Protein AF-A0A954VBP9-F1 (afdb_monomer_lite)

Structure (mmCIF, N/CA/C/O backbone):
data_AF-A0A954VBP9-F1
#
_entry.id   AF-A0A954VBP9-F1
#
loop_
_atom_site.group_PDB
_atom_site.id
_atom_site.type_symbol
_atom_site.label_atom_id
_atom_site.label_alt_id
_atom_site.label_comp_id
_atom_site.label_asym_id
_atom_site.label_entity_id
_atom_site.label_seq_id
_atom_site.pdbx_PDB_ins_code
_atom_site.Cartn_x
_atom_site.Cartn_y
_atom_site.Cartn_z
_atom_site.occupancy
_atom_site.B_iso_or_equiv
_atom_site.auth_seq_id
_atom_site.auth_comp_id
_atom_site.auth_asym_id
_atom_site.auth_atom_id
_atom_site.pdbx_PDB_model_num
ATOM 1 N N . MET A 1 1 ? -72.751 29.367 29.955 1.00 38.25 1 MET A N 1
ATOM 2 C CA . MET A 1 1 ? -73.613 29.545 31.152 1.00 38.25 1 MET A CA 1
ATOM 3 C C . MET A 1 1 ? -75.067 29.492 30.692 1.00 38.25 1 MET A C 1
ATOM 5 O O . MET A 1 1 ? -75.271 29.971 29.581 1.00 38.25 1 MET A O 1
ATOM 9 N N . PRO A 1 2 ? -76.045 28.949 31.451 1.00 47.56 2 PRO A N 1
ATOM 10 C CA . PRO A 1 2 ? -76.054 28.754 32.912 1.00 47.56 2 PRO A CA 1
ATOM 11 C C . PRO A 1 2 ? -76.411 27.291 33.348 1.00 47.56 2 PRO A C 1
ATOM 13 O O . PRO A 1 2 ? -76.908 26.505 32.554 1.00 47.56 2 PRO A O 1
ATOM 16 N N . THR A 1 3 ? -75.846 26.795 34.462 1.00 36.53 3 THR A N 1
ATOM 17 C CA . THR A 1 3 ? -76.465 26.544 35.802 1.00 36.53 3 THR A CA 1
ATOM 18 C C . THR A 1 3 ? -77.249 25.224 35.928 1.00 36.53 3 THR A C 1
ATOM 20 O O . THR A 1 3 ? -78.239 25.044 35.241 1.00 36.53 3 THR A O 1
ATOM 23 N N . ARG A 1 4 ? -76.775 24.219 36.684 1.00 36.00 4 ARG A N 1
ATOM 24 C CA . ARG A 1 4 ? -76.722 24.030 38.163 1.00 36.00 4 ARG A CA 1
ATOM 25 C C . ARG A 1 4 ? -77.930 23.226 38.695 1.00 36.00 4 ARG A C 1
ATOM 27 O O . ARG A 1 4 ? -79.056 23.682 38.577 1.00 36.00 4 ARG A O 1
ATOM 34 N N . SER A 1 5 ? -77.606 22.178 39.465 1.00 36.91 5 SER A N 1
ATOM 35 C CA . SER A 1 5 ? -78.223 21.806 40.759 1.00 36.91 5 SER A CA 1
ATOM 36 C C . SER A 1 5 ? -79.192 20.611 40.826 1.00 36.91 5 SER A C 1
ATOM 38 O O . SER A 1 5 ? -80.165 20.546 40.088 1.00 36.91 5 SER A O 1
ATOM 40 N N . GLY A 1 6 ? -78.952 19.749 41.832 1.00 40.56 6 GLY A N 1
ATOM 41 C CA . GLY A 1 6 ? -79.901 18.790 42.428 1.00 40.56 6 GLY A CA 1
ATOM 42 C C . GLY A 1 6 ? -79.372 17.346 42.480 1.00 40.56 6 GLY A C 1
ATOM 43 O O . GLY A 1 6 ? -79.591 16.600 41.541 1.00 40.56 6 GLY A O 1
ATOM 44 N N . LEU A 1 7 ? -78.479 16.980 43.414 1.00 39.19 7 LEU A N 1
ATOM 45 C CA . LEU A 1 7 ? -78.773 16.336 44.720 1.00 39.19 7 LEU A CA 1
ATOM 46 C C . LEU A 1 7 ? -79.538 15.002 44.580 1.00 39.19 7 LEU A C 1
ATOM 48 O O . LEU A 1 7 ? -80.687 14.985 44.173 1.00 39.19 7 LEU A O 1
ATOM 52 N N . CYS A 1 8 ? -78.888 13.857 44.793 1.00 30.73 8 CYS A N 1
ATOM 53 C CA . CYS A 1 8 ? -78.613 13.214 46.091 1.00 30.73 8 CYS A CA 1
ATOM 54 C C . CYS A 1 8 ? -79.577 12.036 46.306 1.00 30.73 8 CYS A C 1
ATOM 56 O O . CYS A 1 8 ? -80.775 12.230 46.474 1.00 30.73 8 CYS A O 1
ATOM 58 N N . SER A 1 9 ? -79.042 10.817 46.341 1.00 38.62 9 SER A N 1
ATOM 59 C CA . SER A 1 9 ? -79.585 9.712 47.136 1.00 38.62 9 SER A CA 1
ATOM 60 C C . SER A 1 9 ? -78.440 8.760 47.452 1.00 38.62 9 SER A C 1
ATOM 62 O O . SER A 1 9 ? -77.933 8.035 46.602 1.00 38.62 9 SER A O 1
ATOM 64 N N . ILE A 1 10 ? -77.994 8.877 48.695 1.00 36.78 10 ILE A N 1
ATOM 65 C CA . ILE A 1 10 ? -77.066 8.002 49.394 1.00 36.78 10 ILE A CA 1
ATOM 66 C C . ILE A 1 10 ? -77.840 6.728 49.742 1.00 36.78 10 ILE A C 1
ATOM 68 O O . ILE A 1 10 ? -78.889 6.819 50.376 1.00 36.7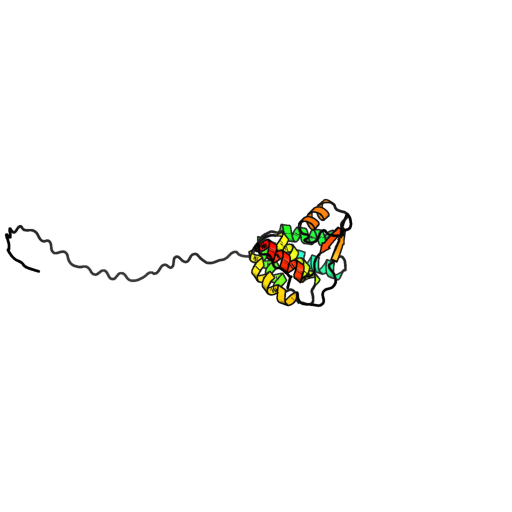8 10 ILE A O 1
ATOM 72 N N . LEU A 1 11 ? -77.302 5.556 49.410 1.00 34.34 11 LEU A N 1
ATOM 73 C CA . LEU A 1 11 ? -77.533 4.373 50.230 1.00 34.34 11 LEU A CA 1
ATOM 74 C C . LEU A 1 11 ? -76.188 3.706 50.511 1.00 34.34 11 LEU A C 1
ATOM 76 O O . LEU A 1 11 ? -75.382 3.454 49.619 1.00 34.34 11 LEU A O 1
ATOM 80 N N . VAL A 1 12 ? -75.947 3.569 51.805 1.00 38.84 12 VAL A N 1
ATOM 81 C CA . VAL A 1 12 ? -74.746 3.078 52.465 1.00 38.84 12 VAL A CA 1
ATOM 82 C C . VAL A 1 12 ? -74.776 1.558 52.453 1.00 38.84 12 VAL A C 1
ATOM 84 O O . VAL A 1 12 ? -75.758 0.995 52.903 1.00 38.84 12 VAL A O 1
ATOM 87 N N . ASP A 1 13 ? -73.684 0.938 52.024 1.00 38.28 13 ASP A N 1
ATOM 88 C CA . ASP A 1 13 ? -73.172 -0.341 52.526 1.00 38.28 13 ASP A CA 1
ATOM 89 C C . ASP A 1 13 ? -71.695 -0.374 52.089 1.00 38.28 13 ASP A C 1
ATOM 91 O O . ASP A 1 13 ? -71.371 -0.129 50.934 1.00 38.28 13 ASP A O 1
ATOM 95 N N . GLY A 1 14 ? -70.676 -0.524 52.925 1.00 41.06 14 GLY A N 1
ATOM 96 C CA . GLY A 1 14 ? -70.628 -1.214 54.200 1.00 41.06 14 GLY A CA 1
ATOM 97 C C . GLY A 1 14 ? -69.452 -2.192 54.198 1.00 41.06 14 GLY A C 1
ATOM 98 O O . GLY A 1 14 ? -69.648 -3.334 54.567 1.00 41.06 14 GLY A O 1
ATOM 99 N N . ASN A 1 15 ? -68.248 -1.802 53.740 1.00 39.66 15 ASN A N 1
ATOM 100 C CA . ASN A 1 15 ? -67.021 -2.564 54.020 1.00 39.66 15 ASN A CA 1
ATOM 101 C C . ASN A 1 15 ? -65.748 -1.759 53.678 1.00 39.66 15 ASN A C 1
ATOM 103 O O . ASN A 1 15 ? -65.459 -1.512 52.510 1.00 39.66 15 ASN A O 1
ATOM 107 N N . ARG A 1 16 ? -64.968 -1.343 54.684 1.00 38.22 16 ARG A N 1
ATOM 108 C CA . ARG A 1 16 ? -63.605 -0.812 54.493 1.00 38.22 16 ARG A CA 1
ATOM 109 C C . ARG A 1 16 ? -62.618 -1.684 55.267 1.00 38.22 16 ARG A C 1
ATOM 111 O O . ARG A 1 16 ? -62.656 -1.642 56.496 1.00 38.22 16 ARG A O 1
ATOM 118 N N . PRO A 1 17 ? -61.647 -2.335 54.615 1.00 40.81 17 PRO A N 1
ATOM 119 C CA . PRO A 1 17 ? -60.369 -2.604 55.248 1.00 40.81 17 PRO A CA 1
ATOM 120 C C . PRO A 1 17 ? -59.424 -1.417 55.010 1.00 40.81 17 PRO A C 1
ATOM 122 O O . PRO A 1 17 ? -59.133 -1.030 53.879 1.00 40.81 17 PRO A O 1
ATOM 125 N N . LYS A 1 18 ? -58.952 -0.818 56.109 1.00 39.34 18 LYS A N 1
ATOM 126 C CA . LYS A 1 18 ? -57.785 0.070 56.118 1.00 39.34 18 LYS A CA 1
ATOM 127 C C . LYS A 1 18 ? -56.560 -0.790 55.800 1.00 39.34 18 LYS A C 1
ATOM 129 O O . LYS A 1 18 ? -56.248 -1.669 56.599 1.00 39.34 18 LYS A O 1
ATOM 134 N N . LEU A 1 19 ? -55.858 -0.529 54.698 1.00 37.03 19 LEU A N 1
ATOM 135 C CA . LEU A 1 19 ? -54.504 -1.045 54.511 1.00 37.03 19 LEU A CA 1
ATOM 136 C C . LEU A 1 19 ? -53.507 0.111 54.458 1.00 37.03 19 LEU A C 1
ATOM 138 O O . LEU A 1 19 ? -53.651 1.073 53.709 1.00 37.03 19 LEU A O 1
ATOM 142 N N . ILE A 1 20 ? -52.553 -0.012 55.368 1.00 42.25 20 ILE A N 1
ATOM 143 C CA . ILE A 1 20 ? -51.440 0.865 55.692 1.00 42.25 20 ILE A CA 1
ATOM 144 C C . ILE A 1 20 ? -50.618 1.191 54.440 1.00 42.25 20 ILE A C 1
ATOM 146 O O . ILE A 1 20 ? -50.218 0.306 53.689 1.00 42.25 20 ILE A O 1
ATOM 150 N N . VAL A 1 21 ? -50.359 2.484 54.247 1.00 34.16 21 VAL A N 1
ATOM 151 C CA . VAL A 1 21 ? -49.405 3.015 53.272 1.00 34.16 21 VAL A CA 1
ATOM 152 C C . VAL A 1 21 ? -48.001 2.631 53.738 1.00 34.16 21 VAL A C 1
ATOM 154 O O . VAL A 1 21 ? -47.458 3.244 54.655 1.00 34.16 21 VAL A O 1
ATOM 157 N N . THR A 1 22 ? -47.411 1.613 53.119 1.00 37.03 22 THR A N 1
ATOM 158 C CA . THR A 1 22 ? -45.978 1.332 53.242 1.00 37.03 22 THR A CA 1
ATOM 159 C C . THR A 1 22 ? -45.247 2.127 52.168 1.00 37.03 22 THR A C 1
ATOM 161 O O . THR A 1 22 ? -45.261 1.773 50.991 1.00 37.03 22 THR A O 1
ATOM 164 N N . VAL A 1 23 ? -44.612 3.225 52.577 1.00 34.97 23 VAL A N 1
ATOM 165 C CA . VAL A 1 23 ? -43.617 3.933 51.766 1.00 34.97 23 VAL A CA 1
ATOM 166 C C . VAL A 1 23 ? -42.360 3.065 51.736 1.00 34.97 23 VAL A C 1
ATOM 168 O O . VAL A 1 23 ? -41.568 3.074 52.675 1.00 34.97 23 VAL A O 1
ATOM 171 N N . ALA A 1 24 ? -42.193 2.275 50.677 1.00 39.94 24 ALA A N 1
ATOM 172 C CA . ALA A 1 24 ? -40.938 1.591 50.399 1.00 39.94 24 ALA A CA 1
ATOM 173 C C . ALA A 1 24 ? -40.016 2.553 49.638 1.00 39.94 24 ALA A C 1
ATOM 175 O O . ALA A 1 24 ? -40.138 2.734 48.428 1.00 39.94 24 ALA A O 1
ATOM 176 N N . VAL A 1 25 ? -39.102 3.197 50.364 1.00 38.31 25 VAL A N 1
ATOM 177 C CA . VAL A 1 25 ? -37.925 3.843 49.776 1.00 38.31 25 VAL A CA 1
ATOM 178 C C . VAL A 1 25 ? -36.958 2.723 49.401 1.00 38.31 25 VAL A C 1
ATOM 180 O O . VAL A 1 25 ? -36.281 2.181 50.270 1.00 38.31 25 VAL A O 1
ATOM 183 N N . PHE A 1 26 ? -36.922 2.339 48.124 1.00 36.88 26 PHE A N 1
ATOM 184 C CA . PHE A 1 26 ? -35.892 1.444 47.599 1.00 36.88 26 PHE A CA 1
ATOM 185 C C . PHE A 1 26 ? -34.877 2.279 46.822 1.00 36.88 26 PHE A C 1
ATOM 187 O O . PHE A 1 26 ? -35.145 2.775 45.728 1.00 36.88 26 PHE A O 1
ATOM 194 N N . ALA A 1 27 ? -33.730 2.499 47.454 1.00 38.34 27 ALA A N 1
ATOM 195 C CA . ALA A 1 27 ? -32.576 3.136 46.854 1.00 38.34 27 ALA A CA 1
ATOM 196 C C . ALA A 1 27 ? -31.735 2.101 46.090 1.00 38.34 27 ALA A C 1
ATOM 198 O O . ALA A 1 27 ? -31.591 0.968 46.536 1.00 38.34 27 ALA A O 1
ATOM 199 N N . MET A 1 28 ? -31.085 2.580 45.024 1.00 33.59 28 MET A N 1
ATOM 200 C CA . MET A 1 28 ? -29.838 2.051 44.455 1.00 33.59 28 MET A CA 1
ATOM 201 C C . MET A 1 28 ? -29.926 0.776 43.592 1.00 33.59 28 MET A C 1
ATOM 203 O O . MET A 1 28 ? -29.872 -0.343 44.082 1.00 33.59 28 MET A O 1
ATOM 207 N N . ALA A 1 29 ? -29.939 0.967 42.271 1.00 40.19 29 ALA A N 1
ATOM 208 C CA . ALA A 1 29 ? -28.778 0.689 41.415 1.00 40.19 29 ALA A CA 1
ATOM 209 C C . ALA A 1 29 ? -29.093 1.142 39.977 1.00 40.19 29 ALA A C 1
ATOM 211 O O . ALA A 1 29 ? -29.935 0.564 39.296 1.00 40.19 29 ALA A O 1
ATOM 212 N N . LEU A 1 30 ? -28.419 2.199 39.518 1.00 41.06 30 LEU A N 1
ATOM 213 C CA . LEU A 1 30 ? -28.313 2.513 38.095 1.00 41.06 30 LEU A CA 1
ATOM 214 C C . LEU A 1 30 ? -27.362 1.483 37.481 1.00 41.06 30 LEU A C 1
ATOM 216 O O . LEU A 1 30 ? -26.148 1.674 37.496 1.00 41.06 30 LEU A O 1
ATOM 220 N N . SER A 1 31 ? -27.902 0.380 36.972 1.00 41.28 31 SER A N 1
ATOM 221 C CA . SER A 1 31 ? -27.174 -0.450 36.018 1.00 41.28 31 SER A CA 1
ATOM 222 C C . SER A 1 31 ? -27.250 0.250 34.668 1.00 41.28 31 SER A C 1
ATOM 224 O O . SER A 1 31 ? -28.230 0.140 33.937 1.00 41.28 31 SER A O 1
ATOM 226 N N . SER A 1 32 ? -26.219 1.038 34.385 1.00 41.31 32 SER A N 1
ATOM 227 C CA . SER A 1 32 ? -25.850 1.436 33.036 1.00 41.31 32 SER A CA 1
ATOM 228 C C . SER A 1 32 ? -25.611 0.171 32.212 1.00 41.31 32 SER A C 1
ATOM 230 O O . SER A 1 32 ? -24.531 -0.415 32.282 1.00 41.31 32 SER A O 1
ATOM 232 N N . ASP A 1 33 ? -26.611 -0.262 31.448 1.00 40.66 33 ASP A N 1
ATOM 233 C CA . ASP A 1 33 ? -26.394 -1.193 30.342 1.00 40.66 33 ASP A CA 1
ATOM 234 C C . ASP A 1 33 ? -25.789 -0.397 29.176 1.00 40.66 33 ASP A C 1
ATOM 236 O O . ASP A 1 33 ? -26.449 -0.017 28.211 1.00 40.66 33 ASP A O 1
ATOM 240 N N . SER A 1 34 ? -24.522 -0.027 29.359 1.00 41.47 34 SER A N 1
ATOM 241 C CA . SER A 1 34 ? -23.669 0.590 28.349 1.00 41.47 34 SER A CA 1
ATOM 242 C C . SER A 1 34 ? -22.688 -0.470 27.870 1.00 41.47 34 SER A C 1
ATOM 244 O O . SER A 1 34 ? -21.512 -0.445 28.220 1.00 41.47 34 SER A O 1
ATOM 246 N N . THR A 1 35 ? -23.153 -1.417 27.061 1.00 41.09 35 THR A N 1
ATOM 247 C CA . THR A 1 35 ? -22.263 -2.285 26.277 1.00 41.09 35 THR A CA 1
ATOM 248 C C . THR A 1 35 ? -21.929 -1.611 24.945 1.00 41.09 35 THR A C 1
ATOM 250 O O . THR A 1 35 ? -22.242 -2.086 23.860 1.00 41.09 35 THR A O 1
ATOM 253 N N . VAL A 1 36 ? -21.257 -0.461 25.042 1.00 46.78 36 VAL A N 1
ATOM 254 C CA . VAL A 1 36 ? -20.433 0.097 23.963 1.00 46.78 36 VAL A CA 1
ATOM 255 C C . VAL A 1 36 ? -19.041 0.335 24.542 1.00 46.78 36 VAL A C 1
ATOM 257 O O . VAL A 1 36 ? -18.744 1.399 25.071 1.00 46.78 36 VAL A O 1
ATOM 260 N N . ALA A 1 37 ? -18.213 -0.700 24.474 1.00 39.59 37 ALA A N 1
ATOM 261 C CA . ALA A 1 37 ? -16.755 -0.656 24.566 1.00 39.59 37 ALA A CA 1
ATOM 262 C C . ALA A 1 37 ? -16.286 -1.962 23.900 1.00 39.59 37 ALA A C 1
ATOM 264 O O . ALA A 1 37 ? -16.534 -3.045 24.416 1.00 39.59 37 ALA A O 1
ATOM 265 N N . GLN A 1 38 ? -15.966 -1.957 22.605 1.00 45.25 38 GLN A N 1
ATOM 266 C CA . GLN A 1 38 ? -14.629 -1.644 22.093 1.00 45.25 38 GLN A CA 1
ATOM 267 C C . GLN A 1 38 ? -13.523 -2.295 22.927 1.00 45.25 38 GLN A C 1
ATOM 269 O O . GLN A 1 38 ? -12.968 -1.666 23.810 1.00 45.25 38 GLN A O 1
ATOM 274 N N . ASP A 1 39 ? -13.214 -3.544 22.583 1.00 39.28 39 ASP A N 1
ATOM 275 C CA . ASP A 1 39 ? -11.893 -4.155 22.742 1.00 39.28 39 ASP A CA 1
ATOM 276 C C . ASP A 1 39 ? -11.737 -5.198 21.625 1.00 39.28 39 ASP A C 1
ATOM 278 O O . ASP A 1 39 ? -11.923 -6.400 21.809 1.00 39.28 39 ASP A O 1
ATOM 282 N N . LYS A 1 40 ? -11.459 -4.731 20.400 1.00 49.12 40 LYS A N 1
ATOM 283 C CA . LYS A 1 40 ? -10.928 -5.610 19.351 1.00 49.12 40 LYS A CA 1
ATOM 284 C C . LYS A 1 40 ? -9.415 -5.598 19.545 1.00 49.12 40 LYS A C 1
ATOM 286 O O . LYS A 1 40 ? -8.731 -4.742 18.993 1.00 49.12 40 LYS A O 1
ATOM 291 N N . VAL A 1 41 ? -8.933 -6.486 20.416 1.00 48.19 41 VAL A N 1
ATOM 292 C CA . VAL A 1 41 ? -7.505 -6.774 20.598 1.00 48.19 41 VAL A CA 1
ATOM 293 C C . VAL A 1 41 ? -6.927 -6.993 19.205 1.00 48.19 41 VAL A C 1
ATOM 295 O O . VAL A 1 41 ? -7.364 -7.901 18.498 1.00 48.19 41 VAL A O 1
ATOM 298 N N . ALA A 1 42 ? -6.026 -6.112 18.776 1.00 54.19 42 ALA A N 1
ATOM 299 C CA . ALA A 1 42 ? -5.310 -6.292 17.526 1.00 54.19 42 ALA A CA 1
ATOM 300 C C . ALA A 1 42 ? -4.663 -7.682 17.569 1.00 54.19 42 ALA A C 1
ATOM 302 O O . ALA A 1 42 ? -3.997 -8.023 18.548 1.00 54.19 42 ALA A O 1
ATOM 303 N N . GLN A 1 43 ? -4.971 -8.535 16.589 1.00 65.00 43 GLN A N 1
ATOM 304 C CA . GLN A 1 43 ? -4.466 -9.901 16.572 1.00 65.00 43 GLN A CA 1
ATOM 305 C C . GLN A 1 43 ? -2.939 -9.796 16.413 1.00 65.00 43 GLN A C 1
ATOM 307 O O . GLN A 1 43 ? -2.499 -9.385 15.338 1.00 65.00 43 GLN A O 1
ATOM 312 N N . PRO A 1 44 ? -2.117 -10.157 17.422 1.00 72.00 44 PRO A N 1
ATOM 313 C CA . PRO A 1 44 ? -0.682 -9.833 17.432 1.00 72.00 44 PRO A CA 1
ATOM 314 C C . PRO A 1 44 ? 0.100 -10.392 16.234 1.00 72.00 44 PRO A C 1
ATOM 316 O O . PRO A 1 44 ? 1.199 -9.940 15.925 1.00 72.00 44 PRO A O 1
ATOM 319 N N . ASP A 1 45 ? -0.472 -11.392 15.566 1.00 88.94 45 ASP A N 1
ATOM 320 C CA . ASP A 1 45 ? 0.068 -12.023 14.369 1.00 88.94 45 ASP A CA 1
ATOM 321 C C . ASP A 1 45 ? -0.110 -11.165 13.100 1.00 88.94 45 ASP A C 1
ATOM 323 O O . ASP A 1 45 ? 0.814 -11.056 12.299 1.00 88.94 45 ASP A O 1
ATOM 327 N N . ILE A 1 46 ? -1.249 -10.478 12.937 1.00 94.56 46 ILE A N 1
ATOM 328 C CA . ILE A 1 46 ? -1.503 -9.628 11.760 1.00 94.56 46 ILE A CA 1
ATOM 329 C C . ILE A 1 46 ? -0.634 -8.373 11.804 1.00 94.56 46 ILE A C 1
ATOM 331 O O . ILE A 1 46 ? -0.026 -8.021 10.799 1.00 94.56 46 ILE A O 1
ATOM 335 N N . ASP A 1 47 ? -0.510 -7.730 12.964 1.00 94.69 47 ASP A N 1
ATOM 336 C CA . ASP A 1 47 ? 0.323 -6.528 13.108 1.00 94.69 47 ASP A CA 1
ATOM 337 C C . ASP A 1 47 ? 1.791 -6.821 12.804 1.00 94.69 47 ASP A C 1
ATOM 339 O O . ASP A 1 47 ? 2.475 -6.036 12.142 1.00 94.69 47 ASP A O 1
ATOM 343 N N . LYS A 1 48 ? 2.261 -7.994 13.241 1.00 96.06 48 LYS A N 1
ATOM 344 C CA . LYS A 1 48 ? 3.593 -8.488 12.916 1.00 96.06 48 LYS A CA 1
ATOM 345 C C . LYS A 1 48 ? 3.749 -8.703 11.409 1.00 96.06 48 LYS A C 1
ATOM 347 O O . LYS A 1 48 ? 4.719 -8.208 10.843 1.00 96.06 48 LYS A O 1
ATOM 352 N N . GLN A 1 49 ? 2.795 -9.367 10.753 1.00 97.75 49 GLN A N 1
ATOM 353 C CA . GLN A 1 49 ? 2.824 -9.573 9.298 1.00 97.75 49 GLN A CA 1
ATOM 354 C C . GLN A 1 49 ? 2.816 -8.245 8.526 1.00 97.75 49 GLN A C 1
ATOM 356 O O . GLN A 1 49 ? 3.596 -8.078 7.589 1.00 97.75 49 GLN A O 1
ATOM 361 N N . VAL A 1 50 ? 1.992 -7.275 8.943 1.00 98.19 50 VAL A N 1
ATOM 362 C CA . VAL A 1 50 ? 1.986 -5.918 8.372 1.00 98.19 50 VAL A CA 1
ATOM 363 C C . VAL A 1 50 ? 3.365 -5.281 8.521 1.00 98.19 50 VAL A C 1
ATOM 365 O O . VAL A 1 50 ? 3.919 -4.795 7.539 1.00 98.19 50 VAL A O 1
ATOM 368 N N . SER A 1 51 ? 3.948 -5.312 9.721 1.00 97.62 51 SER A N 1
ATOM 369 C CA . SER A 1 51 ? 5.263 -4.719 9.980 1.00 97.62 51 SER A CA 1
ATOM 370 C C . SER A 1 51 ? 6.379 -5.374 9.156 1.00 97.62 51 SER A C 1
ATOM 372 O O . SER A 1 51 ? 7.203 -4.666 8.573 1.00 97.62 51 SER A O 1
ATOM 374 N N . GLU A 1 52 ? 6.387 -6.704 9.048 1.00 98.12 52 GLU A N 1
ATOM 375 C CA . GLU A 1 52 ? 7.366 -7.456 8.253 1.00 98.12 52 GLU A CA 1
ATOM 376 C C . GLU A 1 52 ? 7.262 -7.123 6.760 1.00 98.12 52 GLU A C 1
ATOM 378 O O . GLU A 1 52 ? 8.275 -6.856 6.108 1.00 98.12 52 GLU A O 1
ATOM 383 N N . LEU A 1 53 ? 6.043 -7.077 6.218 1.00 98.44 53 LEU A N 1
ATOM 384 C CA . LEU A 1 53 ? 5.815 -6.750 4.811 1.00 98.44 53 LEU A CA 1
ATOM 385 C C . LEU A 1 53 ? 6.108 -5.278 4.495 1.00 98.44 53 LEU A C 1
ATOM 387 O O . LEU A 1 53 ? 6.689 -5.000 3.448 1.00 98.44 53 LEU A O 1
ATOM 391 N N . LEU A 1 54 ? 5.776 -4.338 5.388 1.00 98.25 54 LEU A N 1
ATOM 392 C CA . LEU A 1 54 ? 6.148 -2.926 5.221 1.00 98.25 54 LEU A CA 1
ATOM 393 C C . LEU A 1 54 ? 7.669 -2.741 5.269 1.00 98.25 54 LEU A C 1
ATOM 395 O O . LEU A 1 54 ? 8.221 -2.046 4.422 1.00 98.25 54 LEU A O 1
ATOM 399 N N . THR A 1 55 ? 8.357 -3.431 6.183 1.00 98.00 55 THR A N 1
ATOM 400 C CA . THR A 1 55 ? 9.830 -3.419 6.258 1.00 98.00 55 THR A CA 1
ATOM 401 C C . THR A 1 55 ? 10.448 -3.955 4.970 1.00 98.00 55 THR A C 1
ATOM 403 O O . THR A 1 55 ? 11.386 -3.376 4.423 1.00 98.00 55 THR A O 1
ATOM 406 N N . LYS A 1 56 ? 9.909 -5.062 4.450 1.00 98.06 56 LYS A N 1
ATOM 407 C CA . LYS A 1 56 ? 10.344 -5.633 3.176 1.00 98.06 56 LYS A CA 1
ATOM 408 C C . LYS A 1 56 ? 10.115 -4.663 2.019 1.00 98.06 56 LYS A C 1
ATOM 410 O O . LYS A 1 56 ? 10.989 -4.513 1.170 1.00 98.06 56 LYS A O 1
ATOM 415 N N . LEU A 1 57 ? 8.964 -3.996 1.991 1.00 96.88 57 LEU A N 1
ATOM 416 C CA . LEU A 1 57 ? 8.645 -3.015 0.963 1.00 96.88 57 LEU A CA 1
ATOM 417 C C . LEU A 1 57 ? 9.613 -1.824 0.996 1.00 96.88 57 LEU A C 1
ATOM 419 O O . LEU A 1 57 ? 10.116 -1.420 -0.050 1.00 96.88 57 LEU A O 1
ATOM 423 N N . GLU A 1 58 ? 9.922 -1.303 2.184 1.00 95.50 58 GLU A N 1
ATOM 424 C CA . GLU A 1 58 ? 10.924 -0.249 2.364 1.00 95.50 58 GLU A CA 1
ATOM 425 C C . GLU A 1 58 ? 12.317 -0.698 1.922 1.00 95.50 58 GLU A C 1
ATOM 427 O O . GLU A 1 58 ? 13.010 0.059 1.244 1.00 95.50 58 GLU A O 1
ATOM 432 N N . LEU A 1 59 ? 12.719 -1.932 2.243 1.00 96.44 59 LEU A N 1
ATOM 433 C CA . LEU A 1 59 ? 13.998 -2.487 1.800 1.00 96.44 59 LEU A CA 1
ATOM 434 C C . LEU A 1 59 ? 14.088 -2.520 0.270 1.00 96.44 59 LEU A C 1
ATOM 436 O O . LEU A 1 59 ? 15.062 -2.021 -0.285 1.00 96.44 59 LEU A O 1
ATOM 440 N N . LEU A 1 60 ? 13.058 -3.041 -0.404 1.00 95.38 60 LEU A N 1
ATOM 441 C CA . LEU A 1 60 ? 12.994 -3.085 -1.871 1.00 95.38 60 LEU A CA 1
ATOM 442 C C . LEU A 1 60 ? 13.027 -1.682 -2.486 1.00 95.38 60 LEU A C 1
ATOM 444 O O . LEU A 1 60 ? 13.577 -1.476 -3.565 1.00 95.38 60 LEU A O 1
ATOM 448 N N . GLN A 1 61 ? 12.466 -0.686 -1.802 1.00 90.75 61 GLN A N 1
ATOM 449 C CA . GLN A 1 61 ? 12.616 0.702 -2.215 1.00 90.75 61 GLN A CA 1
ATOM 450 C C . GLN A 1 61 ? 14.065 1.174 -2.031 1.00 90.75 61 GLN A C 1
ATOM 452 O O . GLN A 1 61 ? 14.651 1.724 -2.959 1.00 90.75 61 GLN A O 1
ATOM 457 N N . GLN A 1 62 ? 14.683 0.948 -0.877 1.00 92.00 62 GLN A N 1
ATOM 458 C CA . GLN A 1 62 ? 16.052 1.397 -0.601 1.00 92.00 62 GLN A CA 1
ATOM 459 C C . GLN A 1 62 ? 17.097 0.773 -1.535 1.00 92.00 62 GLN A C 1
ATOM 461 O O . GLN A 1 62 ? 18.092 1.425 -1.849 1.00 92.00 62 GLN A O 1
ATOM 466 N N . THR A 1 63 ? 16.867 -0.453 -2.007 1.00 93.88 63 THR A N 1
ATOM 467 C CA . THR A 1 63 ? 17.747 -1.153 -2.956 1.00 93.88 63 THR A CA 1
ATOM 468 C C . THR A 1 63 ? 17.428 -0.860 -4.425 1.00 93.88 63 THR A C 1
ATOM 470 O O . THR A 1 63 ? 18.008 -1.489 -5.304 1.00 93.88 63 THR A O 1
ATOM 473 N N . ASP A 1 64 ? 16.535 0.099 -4.693 1.00 87.62 64 ASP A N 1
ATOM 474 C CA . ASP A 1 64 ? 16.053 0.480 -6.030 1.00 87.62 64 ASP A CA 1
ATOM 475 C C . ASP A 1 64 ? 15.405 -0.669 -6.824 1.00 87.62 64 ASP A C 1
ATOM 477 O O . ASP A 1 64 ? 15.326 -0.649 -8.045 1.00 87.62 64 ASP A O 1
ATOM 481 N N . GLN A 1 65 ? 14.861 -1.648 -6.104 1.00 88.75 65 GLN A N 1
ATOM 482 C CA . GLN A 1 65 ? 14.093 -2.777 -6.636 1.00 88.75 65 GLN A CA 1
ATOM 483 C C . GLN A 1 65 ? 12.585 -2.483 -6.644 1.00 88.75 65 GLN A C 1
ATOM 485 O O . GLN A 1 65 ? 11.743 -3.384 -6.601 1.00 88.75 65 GLN A O 1
ATOM 490 N N . SER A 1 66 ? 12.216 -1.199 -6.653 1.00 83.75 66 SER A N 1
ATOM 491 C CA . SER A 1 66 ? 10.815 -0.804 -6.810 1.00 83.75 66 SER A CA 1
ATOM 492 C C . SER A 1 66 ? 10.335 -1.196 -8.204 1.00 83.75 66 SER A C 1
ATOM 494 O O . SER A 1 66 ? 11.022 -0.930 -9.186 1.00 83.75 66 SER A O 1
ATOM 496 N N . GLY A 1 67 ? 9.160 -1.817 -8.288 1.00 83.25 67 GLY A N 1
ATOM 497 C CA . GLY A 1 67 ? 8.594 -2.287 -9.553 1.00 83.25 67 GLY A CA 1
ATOM 498 C C . GLY A 1 67 ? 9.029 -3.679 -9.995 1.00 83.25 67 GLY A C 1
ATOM 499 O O . GLY A 1 67 ? 8.415 -4.216 -10.913 1.00 83.25 67 GLY A O 1
ATOM 500 N N . GLU A 1 68 ? 10.025 -4.288 -9.345 1.00 91.12 68 GLU A N 1
ATOM 501 C CA . GLU A 1 68 ? 10.307 -5.711 -9.543 1.00 91.12 68 GLU A CA 1
ATOM 502 C C . GLU A 1 68 ? 9.121 -6.567 -9.063 1.00 91.12 68 GLU A C 1
ATOM 504 O O . GLU A 1 68 ? 8.353 -6.169 -8.181 1.00 91.12 68 GLU A O 1
ATOM 509 N N . ASP A 1 69 ? 8.991 -7.786 -9.596 1.00 93.88 69 ASP A N 1
ATOM 510 C CA . ASP A 1 69 ? 7.896 -8.702 -9.247 1.00 93.88 69 ASP A CA 1
ATOM 511 C C . ASP A 1 69 ? 7.751 -8.893 -7.731 1.00 93.88 69 ASP A C 1
ATOM 513 O O . ASP A 1 69 ? 6.641 -8.979 -7.211 1.00 93.88 69 ASP A O 1
ATOM 517 N N . GLU A 1 70 ? 8.865 -8.940 -6.998 1.00 95.62 70 GLU A N 1
ATOM 518 C CA . GLU A 1 70 ? 8.847 -9.155 -5.550 1.00 95.62 70 GLU A CA 1
ATOM 519 C C . GLU A 1 70 ? 8.219 -7.990 -4.781 1.00 95.62 70 GLU A C 1
ATOM 521 O O . GLU A 1 70 ? 7.528 -8.184 -3.775 1.00 95.62 70 GLU A O 1
ATOM 526 N N . TRP A 1 71 ? 8.406 -6.774 -5.281 1.00 94.31 71 TRP A N 1
ATOM 527 C CA . TRP A 1 71 ? 7.773 -5.587 -4.734 1.00 94.31 71 TRP A CA 1
ATOM 528 C C . TRP A 1 71 ? 6.261 -5.622 -4.974 1.00 94.31 71 TRP A C 1
ATOM 530 O O . TRP A 1 71 ? 5.487 -5.436 -4.033 1.00 94.31 71 TRP A O 1
ATOM 540 N N . ALA A 1 72 ? 5.826 -5.996 -6.181 1.00 94.31 72 ALA A N 1
ATOM 541 C CA . ALA A 1 72 ? 4.403 -6.085 -6.514 1.00 94.31 72 ALA A CA 1
ATOM 542 C C . ALA A 1 72 ? 3.721 -7.235 -5.752 1.00 94.31 72 ALA A C 1
ATOM 544 O O . ALA A 1 72 ? 2.599 -7.093 -5.261 1.00 94.31 72 ALA A O 1
ATOM 545 N N . ARG A 1 73 ? 4.424 -8.359 -5.556 1.00 96.94 73 ARG A N 1
ATOM 546 C CA . ARG A 1 73 ? 3.971 -9.456 -4.687 1.00 96.94 73 ARG A CA 1
ATOM 547 C C . ARG A 1 73 ? 3.825 -9.005 -3.241 1.00 96.94 73 ARG A C 1
ATOM 549 O O . ARG A 1 73 ? 2.814 -9.322 -2.630 1.00 96.94 73 ARG A O 1
ATOM 556 N N . THR A 1 74 ? 4.770 -8.223 -2.721 1.00 97.94 74 THR A N 1
ATOM 557 C CA . THR A 1 74 ? 4.697 -7.687 -1.352 1.00 97.94 74 THR A CA 1
ATOM 558 C C . THR A 1 74 ? 3.470 -6.783 -1.171 1.00 97.94 74 THR A C 1
ATOM 560 O O . THR A 1 74 ? 2.753 -6.920 -0.181 1.00 97.94 74 THR A O 1
ATOM 563 N N . ILE A 1 75 ? 3.159 -5.928 -2.154 1.00 96.88 75 ILE A N 1
ATOM 564 C CA . ILE A 1 75 ? 1.928 -5.113 -2.168 1.00 96.88 75 ILE A CA 1
ATOM 565 C C . ILE A 1 75 ? 0.670 -5.985 -2.200 1.00 96.88 75 ILE A C 1
ATOM 567 O O . ILE A 1 75 ? -0.252 -5.783 -1.408 1.00 96.88 75 ILE A O 1
ATOM 571 N N . ARG A 1 76 ? 0.631 -6.987 -3.083 1.00 96.62 76 ARG A N 1
ATOM 572 C CA . ARG A 1 76 ? -0.482 -7.941 -3.163 1.00 96.62 76 ARG A CA 1
ATOM 573 C C . ARG A 1 76 ? -0.690 -8.684 -1.845 1.00 96.62 76 ARG A C 1
ATOM 575 O O . ARG A 1 76 ? -1.829 -8.883 -1.427 1.00 96.62 76 ARG A O 1
ATOM 582 N N . ASP A 1 77 ? 0.390 -9.109 -1.205 1.00 98.19 77 ASP A N 1
ATOM 583 C CA . ASP A 1 77 ? 0.334 -9.870 0.038 1.00 98.19 77 ASP A CA 1
ATOM 584 C C . ASP A 1 77 ? -0.153 -8.985 1.199 1.00 98.19 77 ASP A C 1
ATOM 586 O O . ASP A 1 77 ? -0.991 -9.435 1.977 1.00 98.19 77 ASP A O 1
ATOM 590 N N . LEU A 1 78 ? 0.238 -7.702 1.242 1.00 98.25 78 LEU A N 1
ATOM 591 C CA . LEU A 1 78 ? -0.344 -6.709 2.159 1.00 98.25 78 LEU A CA 1
ATOM 592 C C . LEU A 1 78 ? -1.860 -6.553 1.962 1.00 98.25 78 LEU A C 1
ATOM 594 O O . LEU A 1 78 ? -2.607 -6.550 2.938 1.00 98.25 78 LEU A O 1
ATOM 598 N N . ILE A 1 79 ? -2.330 -6.460 0.712 1.00 97.88 79 ILE A N 1
ATOM 599 C CA . ILE A 1 79 ? -3.767 -6.353 0.402 1.00 97.88 79 ILE A CA 1
ATOM 600 C C . ILE A 1 79 ? -4.523 -7.610 0.865 1.00 97.88 79 ILE A C 1
ATOM 602 O O . ILE A 1 79 ? -5.618 -7.513 1.419 1.00 97.88 79 ILE A O 1
ATOM 606 N N . LYS A 1 80 ? -3.925 -8.795 0.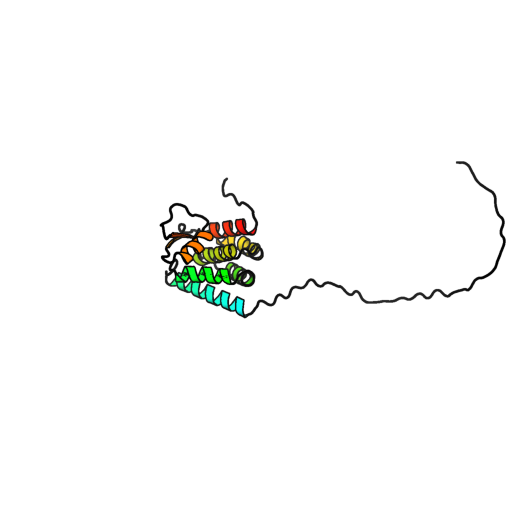695 1.00 97.19 80 LYS A N 1
ATOM 607 C CA . LYS A 1 80 ? -4.518 -10.081 1.097 1.00 97.19 80 LYS A CA 1
ATOM 608 C C . LYS A 1 80 ? -4.688 -10.252 2.608 1.00 97.19 80 LYS A C 1
ATOM 610 O O . LYS A 1 80 ? -5.506 -11.081 3.002 1.00 97.19 80 LYS A O 1
ATOM 615 N N . LEU A 1 81 ? -3.983 -9.481 3.443 1.00 97.12 81 LEU A N 1
ATOM 616 C CA . LEU A 1 81 ? -4.231 -9.462 4.892 1.00 97.12 81 LEU A CA 1
ATOM 617 C C . LEU A 1 81 ? -5.636 -8.935 5.233 1.00 97.12 81 LEU A C 1
ATOM 619 O O . LEU A 1 81 ? -6.194 -9.273 6.277 1.00 97.12 81 LEU A O 1
ATOM 623 N N . GLY A 1 82 ? -6.229 -8.139 4.339 1.00 97.31 82 GLY A N 1
ATOM 624 C CA . GLY A 1 82 ? -7.622 -7.725 4.419 1.00 97.31 82 GLY A CA 1
ATOM 625 C C . GLY A 1 82 ? -7.924 -6.712 5.534 1.00 97.31 82 GLY A C 1
ATOM 626 O O . GLY A 1 82 ? -7.029 -6.033 6.044 1.00 97.31 82 GLY A O 1
ATOM 627 N N . PRO A 1 83 ? -9.208 -6.577 5.920 1.00 97.81 83 PRO A N 1
ATOM 628 C CA . PRO A 1 83 ? -9.674 -5.541 6.841 1.00 97.81 83 PRO A CA 1
ATOM 629 C C . PRO A 1 83 ? -8.946 -5.509 8.190 1.00 97.81 83 PRO A C 1
ATOM 631 O O . PRO A 1 83 ? -8.779 -4.442 8.782 1.00 97.81 83 PRO A O 1
ATOM 634 N N . ASP A 1 84 ? -8.507 -6.650 8.717 1.00 96.62 84 ASP A N 1
ATOM 635 C CA . ASP A 1 84 ? -7.864 -6.692 10.033 1.00 96.62 84 ASP A CA 1
ATOM 636 C C . ASP A 1 84 ? -6.491 -5.997 10.056 1.00 96.62 84 ASP A C 1
ATOM 638 O O . ASP A 1 84 ? -6.089 -5.518 11.113 1.00 96.62 84 ASP A O 1
ATOM 642 N N . ALA A 1 85 ? -5.834 -5.819 8.903 1.00 98.06 85 ALA A N 1
ATOM 643 C CA . ALA A 1 85 ? -4.585 -5.060 8.780 1.00 98.06 85 ALA A CA 1
ATOM 644 C C . ALA A 1 85 ? -4.774 -3.531 8.763 1.00 98.06 85 ALA A C 1
ATOM 646 O O . ALA A 1 85 ? -3.815 -2.780 8.952 1.00 98.06 85 ALA A O 1
ATOM 647 N N . VAL A 1 86 ? -5.999 -3.042 8.534 1.00 98.44 86 VAL A N 1
ATOM 648 C CA . VAL A 1 86 ? -6.288 -1.614 8.304 1.00 98.44 86 VAL A CA 1
ATOM 649 C C . VAL A 1 86 ? -5.868 -0.709 9.465 1.00 98.44 86 VAL A C 1
ATOM 651 O O . VAL A 1 86 ? -5.295 0.344 9.177 1.00 98.44 86 VAL A O 1
ATOM 654 N N . PRO A 1 87 ? -6.093 -1.052 10.752 1.00 97.94 87 PRO A N 1
ATOM 655 C CA . PRO A 1 87 ? -5.622 -0.222 11.861 1.00 97.94 87 PRO A CA 1
ATOM 656 C C . PRO A 1 87 ? -4.103 -0.012 11.833 1.00 97.94 87 PRO A C 1
ATOM 658 O O . PRO A 1 87 ? -3.636 1.120 11.947 1.00 97.94 87 PRO A O 1
ATOM 661 N N . SER A 1 88 ? -3.346 -1.080 11.589 1.00 98.06 88 SER A N 1
ATOM 662 C CA . SER A 1 88 ? -1.878 -1.064 11.593 1.00 98.06 88 SER A CA 1
ATOM 663 C C . SER A 1 88 ? -1.301 -0.371 10.360 1.00 98.06 88 SER A C 1
ATOM 665 O O . SER A 1 88 ? -0.389 0.442 10.483 1.00 98.06 88 SER A O 1
ATOM 667 N N . LEU A 1 89 ? -1.901 -0.572 9.182 1.00 98.62 89 LEU A N 1
ATOM 668 C CA . LEU A 1 89 ? -1.572 0.192 7.972 1.00 98.62 89 LEU A CA 1
ATOM 669 C C . LEU A 1 89 ? -1.895 1.687 8.117 1.00 98.62 89 LEU A C 1
ATOM 671 O O . LEU A 1 89 ? -1.123 2.540 7.684 1.00 98.62 89 LEU A O 1
ATOM 675 N N . SER A 1 90 ? -3.020 2.020 8.757 1.00 98.56 90 SER A N 1
ATOM 676 C CA . SER A 1 90 ? -3.407 3.410 9.028 1.00 98.56 90 SER A CA 1
ATOM 677 C C . SER A 1 90 ? -2.419 4.088 9.973 1.00 98.56 90 SER A C 1
ATOM 679 O O . SER A 1 90 ? -2.066 5.248 9.766 1.00 98.56 90 SER A O 1
ATOM 681 N N . GLN A 1 91 ? -1.954 3.366 10.995 1.00 98.31 91 GLN A N 1
ATOM 682 C CA . GLN A 1 91 ? -0.917 3.859 11.894 1.00 98.31 91 GLN A CA 1
ATOM 683 C C . GLN A 1 91 ? 0.411 4.055 11.150 1.00 98.31 91 GLN A C 1
ATOM 685 O O . GLN A 1 91 ? 0.982 5.140 11.215 1.00 98.31 91 GLN A O 1
ATOM 690 N N . ALA A 1 92 ? 0.829 3.088 10.329 1.00 98.31 92 ALA A N 1
ATOM 691 C CA . ALA A 1 92 ? 2.027 3.218 9.503 1.00 98.31 92 ALA A CA 1
ATOM 692 C C . ALA A 1 92 ? 1.976 4.440 8.563 1.00 98.31 92 ALA A C 1
ATOM 694 O O . ALA A 1 92 ? 2.971 5.149 8.415 1.00 98.31 92 ALA A O 1
ATOM 695 N N . LEU A 1 93 ? 0.816 4.759 7.972 1.00 98.38 93 LEU A N 1
ATOM 696 C CA . LEU A 1 93 ? 0.643 5.967 7.151 1.00 98.38 93 LEU A CA 1
ATOM 697 C C . LEU A 1 93 ? 0.820 7.265 7.963 1.00 98.38 93 LEU A C 1
ATOM 699 O O . LEU A 1 93 ? 1.405 8.247 7.485 1.00 98.38 93 LEU A O 1
ATOM 703 N N . ARG A 1 94 ? 0.337 7.288 9.210 1.00 97.62 94 ARG A N 1
ATOM 704 C CA . ARG A 1 94 ? 0.547 8.419 10.129 1.00 97.62 94 ARG A CA 1
ATOM 705 C C . ARG A 1 94 ? 2.000 8.559 10.554 1.00 97.62 94 ARG A C 1
ATOM 707 O O . ARG A 1 94 ? 2.473 9.689 10.659 1.00 97.62 94 ARG A O 1
ATOM 714 N N . ASP A 1 95 ? 2.702 7.450 10.710 1.00 97.19 95 ASP A N 1
ATOM 715 C CA . ASP A 1 95 ? 4.105 7.444 11.121 1.00 97.19 95 ASP A CA 1
ATOM 716 C C . ASP A 1 95 ? 5.059 7.687 9.943 1.00 97.19 95 ASP A C 1
ATOM 718 O O . ASP A 1 95 ? 6.194 8.117 10.136 1.00 97.19 95 ASP A O 1
ATOM 722 N N . THR A 1 96 ? 4.585 7.496 8.707 1.00 96.19 96 THR A N 1
ATOM 723 C CA . THR A 1 96 ? 5.369 7.757 7.496 1.00 96.19 96 THR A CA 1
ATOM 724 C C . THR A 1 96 ? 5.732 9.250 7.403 1.00 96.19 96 THR A C 1
ATOM 726 O O . THR A 1 96 ? 4.825 10.099 7.376 1.00 96.19 96 THR A O 1
ATOM 729 N N . PRO A 1 97 ? 7.030 9.597 7.336 1.00 93.75 97 PRO A N 1
ATOM 730 C CA . PRO A 1 97 ? 7.486 10.981 7.244 1.00 93.75 97 PRO A CA 1
ATOM 731 C C . PRO A 1 97 ? 7.275 11.550 5.829 1.00 93.75 97 PRO A C 1
ATOM 733 O O . PRO A 1 97 ? 7.134 10.797 4.862 1.00 93.75 97 PRO A O 1
ATOM 736 N N . TYR A 1 98 ? 7.242 12.881 5.686 1.00 91.75 98 TYR A N 1
ATOM 737 C CA . TYR A 1 98 ? 6.907 13.525 4.403 1.00 91.75 98 TYR A CA 1
ATOM 738 C C . TYR A 1 98 ? 7.939 13.231 3.300 1.00 91.75 98 TYR A C 1
ATOM 740 O O . TYR A 1 98 ? 7.595 13.238 2.114 1.00 91.75 98 TYR A O 1
ATOM 748 N N . GLU A 1 99 ? 9.184 12.960 3.695 1.00 91.31 99 GLU A N 1
ATOM 749 C CA . GLU A 1 99 ? 10.318 12.627 2.836 1.00 91.31 99 GLU A CA 1
ATOM 750 C C . GLU A 1 99 ? 10.174 11.243 2.196 1.00 91.31 99 GLU A C 1
ATOM 752 O O . GLU A 1 99 ? 10.696 11.007 1.104 1.00 91.31 99 GLU A O 1
ATOM 757 N N . ASN A 1 100 ? 9.438 10.323 2.832 1.00 92.31 100 ASN A N 1
ATOM 758 C CA . ASN A 1 100 ? 9.255 8.971 2.316 1.00 92.31 100 ASN A CA 1
ATOM 759 C C . ASN A 1 100 ? 8.119 8.926 1.281 1.00 92.31 100 ASN A C 1
ATOM 761 O O . ASN A 1 100 ? 7.048 8.348 1.487 1.00 92.31 100 ASN A O 1
ATOM 765 N N . ARG A 1 101 ? 8.372 9.555 0.127 1.00 91.06 101 ARG A N 1
ATOM 766 C CA . ARG A 1 101 ? 7.402 9.678 -0.975 1.00 91.06 101 ARG A CA 1
ATOM 767 C C . ARG A 1 101 ? 6.923 8.326 -1.492 1.00 91.06 101 ARG A C 1
ATOM 769 O O . ARG A 1 101 ? 5.784 8.220 -1.926 1.00 91.06 101 ARG A O 1
ATOM 776 N N . ARG A 1 102 ? 7.777 7.299 -1.462 1.00 91.00 102 ARG A N 1
ATOM 777 C CA . ARG A 1 102 ? 7.448 5.960 -1.970 1.00 91.00 102 ARG A CA 1
ATOM 778 C C . ARG A 1 102 ? 6.451 5.245 -1.048 1.00 91.00 102 ARG A C 1
ATOM 780 O O . ARG A 1 102 ? 5.463 4.697 -1.540 1.00 91.00 102 ARG A O 1
ATOM 787 N N . MET A 1 103 ? 6.611 5.342 0.273 1.00 94.75 103 MET A N 1
ATOM 788 C CA . MET A 1 103 ? 5.623 4.800 1.220 1.00 94.75 103 MET A CA 1
ATOM 789 C C . MET A 1 103 ? 4.310 5.588 1.233 1.00 94.75 103 MET A C 1
ATOM 791 O O . MET A 1 103 ? 3.243 4.982 1.330 1.00 94.75 103 MET A O 1
ATOM 795 N N . LEU A 1 104 ? 4.364 6.908 1.014 1.00 94.69 104 LEU A N 1
ATOM 796 C CA . LEU A 1 104 ? 3.164 7.738 0.832 1.00 94.69 104 LEU A CA 1
ATOM 797 C C . LEU A 1 104 ? 2.373 7.421 -0.454 1.00 94.69 104 LEU A C 1
ATOM 799 O O . LEU A 1 104 ? 1.224 7.8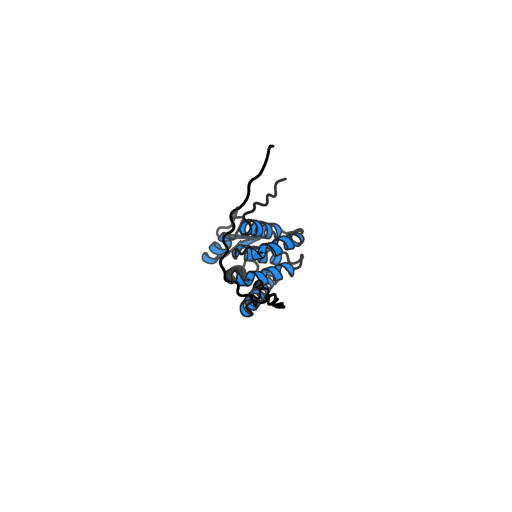32 -0.555 1.00 94.69 104 LEU A O 1
ATOM 803 N N . ARG A 1 105 ? 2.945 6.684 -1.417 1.00 92.75 105 ARG A N 1
ATOM 804 C CA . ARG A 1 105 ? 2.203 6.076 -2.545 1.00 92.75 105 ARG A CA 1
ATOM 805 C C . ARG A 1 105 ? 1.689 4.685 -2.183 1.00 92.75 105 ARG A C 1
ATOM 807 O O . ARG A 1 105 ? 0.536 4.346 -2.428 1.00 92.75 105 ARG A O 1
ATOM 814 N N . SER A 1 106 ? 2.557 3.901 -1.547 1.00 94.75 106 SER A N 1
ATOM 815 C CA . SER A 1 106 ? 2.333 2.478 -1.300 1.00 94.75 106 SER A CA 1
ATOM 816 C C . SER A 1 106 ? 1.193 2.189 -0.335 1.00 94.75 106 SER A C 1
ATOM 818 O O . SER A 1 106 ? 0.329 1.363 -0.621 1.00 94.75 106 SER A O 1
ATOM 820 N N . ILE A 1 107 ? 1.179 2.856 0.819 1.00 97.62 107 ILE A N 1
ATOM 821 C CA . ILE A 1 107 ? 0.197 2.550 1.862 1.00 97.62 107 ILE A CA 1
ATOM 822 C C . ILE A 1 107 ? -1.225 2.944 1.419 1.00 97.62 107 ILE A C 1
ATOM 824 O O . ILE A 1 107 ? -2.123 2.115 1.569 1.00 97.62 107 ILE A O 1
ATOM 828 N N . PRO A 1 108 ? -1.469 4.128 0.816 1.00 96.75 108 PRO A N 1
ATOM 829 C CA . PRO A 1 108 ? -2.790 4.458 0.279 1.00 96.75 108 PRO A CA 1
ATOM 830 C C . PRO A 1 108 ? -3.271 3.493 -0.809 1.00 96.75 108 PRO A C 1
ATOM 832 O O . PRO A 1 108 ? -4.437 3.100 -0.782 1.00 96.75 108 PRO A O 1
ATOM 835 N N . PHE A 1 109 ? -2.380 3.040 -1.700 1.00 95.75 109 PHE A N 1
ATOM 836 C CA . PHE A 1 109 ? -2.699 2.018 -2.703 1.00 95.75 109 PHE A CA 1
ATOM 837 C C . PHE A 1 109 ? -3.172 0.711 -2.051 1.00 95.75 109 PHE A C 1
ATOM 839 O O . PHE A 1 109 ? -4.210 0.163 -2.424 1.00 95.75 109 PHE A O 1
ATOM 846 N N . VAL A 1 110 ? -2.451 0.231 -1.030 1.00 97.81 110 VAL A N 1
ATOM 847 C CA . VAL A 1 110 ? -2.828 -0.977 -0.278 1.00 97.81 110 VAL A CA 1
ATOM 848 C C . VAL A 1 110 ? -4.174 -0.787 0.425 1.00 97.81 110 VAL A C 1
ATOM 850 O O . VAL A 1 110 ? -5.045 -1.649 0.331 1.00 97.81 110 VAL A O 1
ATOM 853 N N . LEU A 1 111 ? -4.382 0.349 1.097 1.00 98.31 111 LEU A N 1
ATOM 854 C CA . LEU A 1 111 ? -5.638 0.656 1.792 1.00 98.31 111 LEU A CA 1
ATOM 855 C C . LEU A 1 111 ? -6.829 0.728 0.822 1.00 98.31 111 LEU A C 1
ATOM 857 O O . LEU A 1 111 ? -7.898 0.198 1.134 1.00 98.31 111 LEU A O 1
ATOM 861 N N . ARG A 1 112 ? -6.636 1.312 -0.372 1.00 96.50 112 ARG A N 1
ATOM 862 C CA . ARG A 1 112 ? -7.615 1.279 -1.472 1.00 96.50 112 ARG A CA 1
ATOM 863 C C . ARG A 1 112 ? -7.922 -0.157 -1.883 1.00 96.50 112 ARG A C 1
ATOM 865 O O . ARG A 1 112 ? -9.090 -0.503 -2.020 1.00 96.50 112 ARG A O 1
ATOM 872 N N . GLY A 1 113 ? -6.888 -0.981 -2.060 1.00 96.00 113 GLY A N 1
ATOM 873 C CA . GLY A 1 113 ? -7.033 -2.382 -2.449 1.00 96.00 113 GLY A CA 1
ATOM 874 C C . GLY A 1 113 ? -7.774 -3.236 -1.419 1.00 96.00 113 GLY A C 1
ATOM 875 O O . GLY A 1 113 ? -8.526 -4.126 -1.805 1.00 96.00 113 GLY A O 1
ATOM 876 N N . ILE A 1 114 ? -7.617 -2.939 -0.124 1.00 97.94 114 ILE A N 1
ATOM 877 C CA . ILE A 1 114 ? -8.365 -3.605 0.956 1.00 97.94 114 ILE A CA 1
ATOM 878 C C . ILE A 1 114 ? -9.843 -3.183 0.964 1.00 97.94 114 ILE A C 1
ATOM 880 O O . ILE A 1 114 ? -10.710 -4.006 1.253 1.00 97.94 114 ILE A O 1
ATOM 884 N N . GLY A 1 115 ? -10.146 -1.918 0.657 1.00 97.06 115 GLY A N 1
ATOM 885 C CA . GLY A 1 115 ? -11.530 -1.455 0.512 1.00 97.06 115 GLY A CA 1
ATOM 886 C C . GLY A 1 115 ? -12.270 -1.170 1.829 1.00 97.06 115 GLY A C 1
ATOM 887 O O . GLY A 1 115 ? -13.498 -1.145 1.845 1.00 97.06 115 GLY A O 1
ATOM 888 N N . ASP A 1 116 ? -11.560 -0.961 2.943 1.00 98.19 116 ASP A N 1
ATOM 889 C CA . ASP A 1 116 ? -12.172 -0.697 4.253 1.00 98.19 116 ASP A CA 1
ATOM 890 C C . ASP A 1 116 ? -12.206 0.803 4.597 1.00 98.19 116 ASP A C 1
ATOM 892 O O . ASP A 1 116 ? -11.174 1.468 4.726 1.00 98.19 116 ASP A O 1
ATOM 896 N N . ALA A 1 117 ? -13.410 1.332 4.833 1.00 97.81 117 ALA A N 1
ATOM 897 C CA . ALA A 1 117 ? -13.640 2.739 5.158 1.00 97.81 117 ALA A CA 1
ATOM 898 C C . ALA A 1 117 ? -12.984 3.210 6.474 1.00 97.81 117 ALA A C 1
ATOM 900 O O . ALA A 1 117 ? -12.816 4.415 6.674 1.00 97.81 117 ALA A O 1
ATOM 901 N N . ARG A 1 118 ? -12.554 2.303 7.365 1.00 98.12 118 ARG A N 1
ATOM 902 C CA . ARG A 1 118 ? -11.785 2.656 8.576 1.00 98.12 118 ARG A CA 1
ATOM 903 C C . ARG A 1 118 ? -10.460 3.357 8.261 1.00 98.12 118 ARG A C 1
ATOM 905 O O . ARG A 1 118 ? -9.932 4.044 9.130 1.00 98.12 118 ARG A O 1
ATOM 912 N N . ALA A 1 119 ? -9.950 3.221 7.036 1.00 98.44 119 ALA A N 1
ATOM 913 C CA . ALA A 1 119 ? -8.742 3.894 6.564 1.00 98.44 119 ALA A CA 1
ATOM 914 C C . ALA A 1 119 ? -8.930 5.400 6.287 1.00 98.44 119 ALA A C 1
ATOM 916 O O . ALA A 1 119 ? -7.955 6.152 6.268 1.00 98.44 119 ALA A O 1
ATOM 917 N N . VAL A 1 120 ? -10.173 5.857 6.079 1.00 98.44 120 VAL A N 1
ATOM 918 C CA . VAL A 1 120 ? -10.484 7.226 5.623 1.00 98.44 120 VAL A CA 1
ATOM 919 C C . VAL A 1 120 ? -9.865 8.321 6.505 1.00 98.44 120 VAL A C 1
ATOM 921 O O . VAL A 1 120 ? -9.266 9.235 5.938 1.00 98.44 120 VAL A O 1
ATOM 924 N N . PRO A 1 121 ? -9.921 8.263 7.852 1.00 98.38 121 PRO A N 1
ATOM 925 C CA . PRO A 1 121 ? -9.300 9.291 8.686 1.00 98.38 121 PRO A CA 1
ATOM 926 C C . PRO A 1 121 ? -7.792 9.428 8.441 1.00 98.38 121 PRO A C 1
ATOM 928 O O . PRO A 1 121 ? -7.305 10.534 8.230 1.00 98.38 121 PRO A O 1
ATOM 931 N N . ALA A 1 122 ? -7.062 8.309 8.379 1.00 98.25 122 ALA A N 1
ATOM 932 C CA . ALA A 1 122 ? -5.619 8.326 8.141 1.00 98.25 122 ALA A CA 1
ATOM 933 C C . ALA A 1 122 ? -5.267 8.844 6.735 1.00 98.25 122 ALA A C 1
ATOM 935 O O . ALA A 1 122 ? -4.292 9.577 6.575 1.00 98.25 122 ALA A O 1
ATOM 936 N N . LEU A 1 123 ? -6.083 8.520 5.726 1.00 98.06 123 LEU A N 1
ATOM 937 C CA . LEU A 1 123 ? -5.928 9.054 4.370 1.00 98.06 123 LEU A CA 1
ATOM 938 C C . LEU A 1 123 ? -6.105 10.579 4.341 1.00 98.06 123 LEU A C 1
ATOM 940 O O . LEU A 1 123 ? -5.250 11.272 3.792 1.00 98.06 123 LEU A O 1
ATOM 944 N N . ILE A 1 124 ? -7.150 11.114 4.984 1.00 97.00 124 ILE A N 1
ATOM 945 C CA . ILE A 1 124 ? -7.372 12.569 5.084 1.00 97.00 124 ILE A CA 1
ATOM 946 C C . ILE A 1 124 ? -6.194 13.247 5.792 1.00 97.00 124 ILE A C 1
ATOM 948 O O . ILE A 1 124 ? -5.670 14.245 5.299 1.00 97.00 124 ILE A O 1
ATOM 952 N N . GLU A 1 125 ? -5.742 12.693 6.919 1.00 96.00 125 GLU A N 1
ATOM 953 C CA . GLU A 1 125 ? -4.589 13.212 7.662 1.00 96.00 125 GLU A CA 1
ATOM 954 C C . GLU A 1 125 ? -3.306 13.206 6.814 1.00 96.00 125 GLU A C 1
ATOM 956 O O . GLU A 1 125 ? -2.487 14.116 6.924 1.00 96.00 125 GLU A O 1
ATOM 961 N N . SER A 1 126 ? -3.130 12.217 5.931 1.00 96.38 126 SER A N 1
ATOM 962 C CA . SER A 1 126 ? -1.943 12.102 5.076 1.00 96.38 126 SER A CA 1
ATOM 963 C C . SER A 1 126 ? -1.877 13.133 3.942 1.00 96.38 126 SER A C 1
ATOM 965 O O . SER A 1 126 ? -0.787 13.381 3.418 1.00 96.38 126 SER A O 1
ATOM 967 N N . LEU A 1 127 ? -2.992 13.793 3.595 1.00 93.94 127 LEU A N 1
ATOM 968 C CA . LEU A 1 127 ? -3.033 14.798 2.523 1.00 93.94 127 LEU A CA 1
ATOM 969 C C . LEU A 1 127 ? -2.019 15.922 2.751 1.00 93.94 127 LEU A C 1
ATOM 971 O O . LEU A 1 127 ? -1.340 16.328 1.813 1.00 93.94 127 LEU A O 1
ATOM 975 N N . ILE A 1 128 ? -1.837 16.369 3.999 1.00 91.06 128 ILE A N 1
ATOM 976 C CA . ILE A 1 128 ? -0.873 17.432 4.337 1.00 91.06 128 ILE A CA 1
ATOM 977 C C . ILE A 1 128 ? 0.564 17.047 3.972 1.00 91.06 128 ILE A C 1
ATOM 979 O O . ILE A 1 128 ? 1.367 17.906 3.622 1.00 91.06 128 ILE A O 1
ATOM 983 N N . LYS A 1 129 ? 0.879 15.748 4.029 1.00 92.31 129 LYS A N 1
ATOM 984 C CA . LYS A 1 129 ? 2.196 15.208 3.690 1.00 92.31 129 LYS A CA 1
ATOM 985 C C . LYS A 1 129 ? 2.345 15.029 2.187 1.00 92.31 129 LYS A C 1
ATOM 987 O O . LYS A 1 129 ? 3.464 14.965 1.702 1.00 92.31 129 LYS A O 1
ATOM 992 N N . CYS A 1 130 ? 1.246 14.937 1.441 1.00 88.06 130 CYS A N 1
ATOM 993 C CA . CYS A 1 130 ? 1.263 14.692 0.003 1.00 88.06 130 CYS A CA 1
ATOM 994 C C . CYS A 1 130 ? 1.632 15.936 -0.813 1.00 88.06 130 CYS A C 1
ATOM 996 O O . CYS A 1 130 ? 2.088 15.785 -1.940 1.00 88.06 130 CYS A O 1
ATOM 998 N N . TYR A 1 131 ? 1.525 17.143 -0.254 1.00 81.38 131 TYR A N 1
ATOM 999 C CA . TYR A 1 131 ? 1.956 18.371 -0.925 1.00 81.38 131 TYR A CA 1
ATOM 1000 C C . TYR A 1 131 ? 3.486 18.513 -0.879 1.00 81.38 131 TYR A C 1
ATOM 1002 O O . TYR A 1 131 ? 4.056 18.956 0.115 1.00 81.38 131 TYR A O 1
ATOM 1010 N N . GLY A 1 132 ? 4.163 18.126 -1.963 1.00 73.88 132 GLY A N 1
ATOM 1011 C CA . GLY A 1 132 ? 5.615 18.239 -2.108 1.00 73.88 132 GLY A CA 1
ATOM 1012 C C . GLY A 1 132 ? 6.060 18.240 -3.571 1.00 73.88 132 GLY A C 1
ATOM 1013 O O . GLY A 1 132 ? 5.246 18.059 -4.475 1.00 73.88 132 GLY A O 1
ATOM 1014 N N . GLN A 1 133 ? 7.358 18.449 -3.813 1.00 68.56 133 GLN A N 1
ATOM 1015 C CA . GLN A 1 133 ? 7.958 18.230 -5.134 1.00 68.56 133 GLN A CA 1
ATOM 1016 C C . GLN A 1 133 ? 8.008 16.728 -5.415 1.00 68.56 133 GLN A C 1
ATOM 1018 O O . GLN A 1 133 ? 9.002 16.054 -5.152 1.00 68.56 133 GLN A O 1
ATOM 1023 N N . ASP A 1 134 ? 6.901 16.196 -5.913 1.00 70.75 134 ASP A N 1
ATOM 1024 C CA . ASP A 1 134 ? 6.861 14.837 -6.422 1.00 70.75 134 ASP A CA 1
ATOM 1025 C C . ASP A 1 134 ? 7.510 14.749 -7.800 1.00 70.75 134 ASP A C 1
ATOM 1027 O O . ASP A 1 134 ? 7.358 15.638 -8.640 1.00 70.75 134 ASP A O 1
ATOM 1031 N N . GLY A 1 135 ? 8.189 13.628 -8.051 1.00 67.88 135 GLY A N 1
ATOM 1032 C CA . GLY A 1 135 ? 8.512 13.207 -9.411 1.00 67.88 135 GLY A CA 1
ATOM 1033 C C . GLY A 1 135 ? 7.251 12.944 -10.249 1.00 67.88 135 GLY A C 1
ATOM 1034 O O . GLY A 1 135 ? 6.112 13.116 -9.797 1.00 67.88 135 GLY A O 1
ATOM 1035 N N . SER A 1 136 ? 7.436 12.507 -11.493 1.00 79.38 136 SER A N 1
ATOM 1036 C CA . SER A 1 136 ? 6.329 12.010 -12.316 1.00 79.38 136 SER A CA 1
ATOM 1037 C C . SER A 1 136 ? 5.643 10.794 -11.674 1.00 79.38 136 SER A C 1
ATOM 1039 O O . SER A 1 136 ? 6.092 10.251 -10.654 1.00 79.38 136 SER A O 1
ATOM 1041 N N . ASP A 1 137 ? 4.531 10.373 -12.267 1.00 82.38 137 ASP A N 1
ATOM 1042 C CA . ASP A 1 137 ? 4.003 9.031 -12.036 1.00 82.38 137 ASP A CA 1
ATOM 1043 C C . ASP A 1 137 ? 5.065 7.988 -12.432 1.00 82.38 137 ASP A C 1
ATOM 1045 O O . ASP A 1 137 ? 5.979 8.275 -13.219 1.00 82.38 137 ASP A O 1
ATOM 1049 N N . MET A 1 138 ? 5.014 6.822 -11.790 1.00 84.81 138 MET A N 1
ATOM 1050 C CA . MET A 1 138 ? 6.011 5.764 -11.953 1.00 84.81 138 MET A CA 1
ATOM 1051 C C . MET A 1 138 ? 5.395 4.608 -12.731 1.00 84.81 138 MET A C 1
ATOM 1053 O O . MET A 1 138 ? 4.420 4.027 -12.273 1.00 84.81 138 MET A O 1
ATOM 1057 N N . GLY A 1 139 ? 5.968 4.273 -13.885 1.00 88.31 139 GLY A N 1
ATOM 1058 C CA . GLY A 1 139 ? 5.594 3.088 -14.652 1.00 88.31 139 GLY A CA 1
ATOM 1059 C C . GLY A 1 139 ? 6.493 1.908 -14.296 1.00 88.31 139 GLY A C 1
ATOM 1060 O O . GLY A 1 139 ? 7.719 2.051 -14.250 1.00 88.31 139 GLY A O 1
ATOM 1061 N N . TYR A 1 140 ? 5.892 0.746 -14.067 1.00 90.50 140 TYR A N 1
ATOM 1062 C CA . TYR A 1 140 ? 6.588 -0.499 -13.755 1.00 90.50 140 TYR A CA 1
ATOM 1063 C C . TYR A 1 140 ? 6.085 -1.629 -14.639 1.00 90.50 140 TYR A C 1
ATOM 1065 O O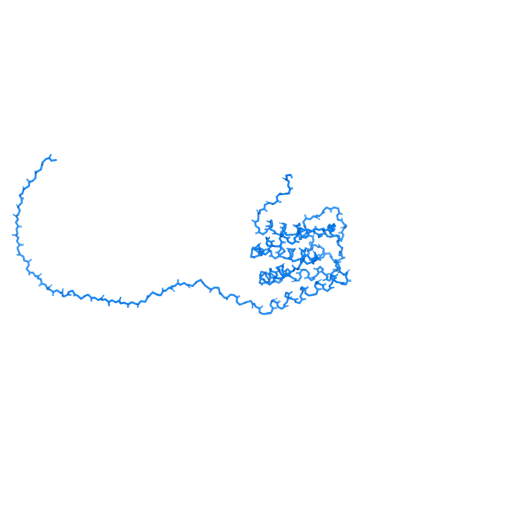 . TYR A 1 140 ? 4.952 -1.593 -15.104 1.00 90.50 140 TYR A O 1
ATOM 1073 N N . ASN A 1 141 ? 6.915 -2.652 -14.840 1.00 91.00 141 ASN A N 1
ATOM 1074 C CA . ASN A 1 141 ? 6.585 -3.793 -15.685 1.00 91.00 141 ASN A CA 1
ATOM 1075 C C . ASN A 1 141 ? 6.701 -5.096 -14.897 1.00 91.00 141 ASN A C 1
ATOM 1077 O O . ASN A 1 141 ? 7.610 -5.248 -14.085 1.00 91.00 141 ASN A O 1
ATOM 1081 N N . THR A 1 142 ? 5.836 -6.063 -15.193 1.00 91.06 142 THR A N 1
ATOM 1082 C CA . THR A 1 142 ? 5.981 -7.442 -14.707 1.00 91.06 142 THR A CA 1
ATOM 1083 C C . THR A 1 142 ? 5.715 -8.433 -15.832 1.00 91.06 142 THR A C 1
ATOM 1085 O O . THR A 1 142 ? 4.815 -8.244 -16.648 1.00 91.06 142 THR A O 1
ATOM 1088 N N . ALA A 1 143 ? 6.525 -9.490 -15.897 1.00 89.62 143 ALA A N 1
ATOM 1089 C CA . ALA A 1 143 ? 6.343 -10.566 -16.870 1.00 89.62 143 ALA A CA 1
ATOM 1090 C C . ALA A 1 143 ? 5.306 -11.607 -16.407 1.00 89.62 143 ALA A C 1
ATOM 1092 O O . ALA A 1 143 ? 4.886 -12.447 -17.203 1.00 89.62 143 ALA A O 1
ATOM 1093 N N . ASP A 1 144 ? 4.915 -11.573 -15.130 1.00 94.31 144 ASP A N 1
ATOM 1094 C CA . ASP A 1 144 ? 3.909 -12.459 -14.555 1.00 94.31 144 ASP A CA 1
ATOM 1095 C C . ASP A 1 144 ? 2.501 -11.937 -14.907 1.00 94.31 144 ASP A C 1
ATOM 1097 O O . ASP A 1 144 ? 2.092 -10.884 -14.409 1.00 94.31 144 ASP A O 1
ATOM 1101 N N . PRO A 1 145 ? 1.732 -12.645 -15.756 1.00 93.50 145 PRO A N 1
ATOM 1102 C CA . PRO A 1 145 ? 0.436 -12.162 -16.224 1.00 93.50 145 PRO A CA 1
ATOM 1103 C C . PRO A 1 145 ? -0.621 -12.103 -15.114 1.00 93.50 145 PRO A C 1
ATOM 1105 O O . PRO A 1 145 ? -1.513 -11.255 -15.174 1.00 93.50 145 PRO A O 1
ATOM 1108 N N . GLU A 1 146 ? -0.541 -12.969 -14.098 1.00 94.25 146 GLU A N 1
ATOM 1109 C CA . GLU A 1 146 ? -1.481 -12.939 -12.971 1.00 94.25 146 GLU A CA 1
ATOM 1110 C C . GLU A 1 146 ? -1.194 -11.743 -12.066 1.00 94.25 146 GLU A C 1
ATOM 1112 O O . GLU A 1 146 ? -2.113 -11.048 -11.622 1.00 94.25 146 GLU A O 1
ATOM 1117 N N . LEU A 1 147 ? 0.091 -11.474 -11.823 1.00 93.88 147 LEU A N 1
ATOM 1118 C CA . LEU A 1 147 ? 0.519 -10.305 -11.066 1.00 93.88 147 LEU A CA 1
ATOM 1119 C C . LEU A 1 147 ? 0.198 -9.009 -11.814 1.00 93.88 147 LEU A C 1
ATOM 1121 O O . LEU A 1 147 ? -0.311 -8.075 -11.200 1.00 93.88 147 LEU A O 1
ATOM 1125 N N . LEU A 1 148 ? 0.409 -8.972 -13.133 1.00 93.69 148 LEU A N 1
ATOM 1126 C CA . LEU A 1 148 ? 0.049 -7.832 -13.974 1.00 93.69 148 LEU A CA 1
ATOM 1127 C C . LEU A 1 148 ? -1.446 -7.526 -13.896 1.00 93.69 148 LEU A C 1
ATOM 1129 O O . LEU A 1 148 ? -1.833 -6.377 -13.691 1.00 93.69 148 LEU A O 1
ATOM 1133 N N . ALA A 1 149 ? -2.287 -8.553 -14.046 1.00 92.88 149 ALA A N 1
ATOM 1134 C CA . ALA A 1 149 ? -3.735 -8.403 -13.959 1.00 92.88 149 ALA A CA 1
ATOM 1135 C C . ALA A 1 149 ? -4.160 -7.876 -12.582 1.00 92.88 149 ALA A C 1
ATOM 1137 O O . ALA A 1 149 ? -5.014 -6.994 -12.499 1.00 92.88 149 ALA A O 1
ATOM 1138 N N . PHE A 1 150 ? -3.527 -8.369 -11.511 1.00 93.69 150 PHE A N 1
ATOM 1139 C CA . PHE A 1 150 ? -3.757 -7.866 -10.161 1.00 93.69 150 PHE A CA 1
ATOM 1140 C C . PHE A 1 150 ? -3.376 -6.386 -10.030 1.00 93.69 150 PHE A C 1
ATOM 1142 O O . PHE A 1 150 ? -4.194 -5.593 -9.569 1.00 93.69 150 PHE A O 1
ATOM 1149 N N . MET A 1 151 ? -2.172 -5.997 -10.459 1.00 93.31 151 MET A N 1
ATOM 1150 C CA . MET A 1 151 ? -1.704 -4.612 -10.332 1.00 93.31 151 MET A CA 1
ATOM 1151 C C . MET A 1 151 ? -2.570 -3.648 -11.149 1.00 93.31 151 MET A C 1
ATOM 1153 O O . MET A 1 151 ? -3.015 -2.639 -10.612 1.00 93.31 151 MET A O 1
ATOM 1157 N N . ARG A 1 152 ? -2.910 -4.003 -12.396 1.00 91.69 152 ARG A N 1
ATOM 1158 C CA . ARG A 1 152 ? -3.793 -3.197 -13.260 1.00 91.69 152 ARG A CA 1
ATOM 1159 C C . ARG A 1 152 ? -5.211 -3.051 -12.724 1.00 91.69 152 ARG A C 1
ATOM 1161 O O . ARG A 1 152 ? -5.842 -2.032 -12.963 1.00 91.69 152 ARG A O 1
ATOM 1168 N N . ASN A 1 153 ? -5.724 -4.039 -11.991 1.00 89.88 153 ASN A N 1
ATOM 1169 C CA . ASN A 1 153 ? -7.035 -3.920 -11.350 1.00 89.88 153 ASN A CA 1
ATOM 1170 C C . ASN A 1 153 ? -7.064 -2.832 -10.258 1.00 89.88 153 ASN A C 1
ATOM 1172 O O . ASN A 1 153 ? -8.134 -2.356 -9.885 1.00 89.88 153 ASN A O 1
ATOM 1176 N N . HIS A 1 154 ? -5.897 -2.455 -9.736 1.00 84.81 154 HIS A N 1
ATOM 1177 C CA . HIS A 1 154 ? -5.738 -1.407 -8.733 1.00 84.81 154 HIS A CA 1
ATOM 1178 C C . HIS A 1 154 ? -5.077 -0.140 -9.290 1.00 84.81 154 HIS A C 1
ATOM 1180 O O . HIS A 1 154 ? -4.837 0.788 -8.521 1.00 84.81 154 HIS A O 1
ATOM 1186 N N . ASP A 1 155 ? -4.797 -0.090 -10.588 1.00 84.31 155 ASP A N 1
ATOM 1187 C CA . ASP A 1 155 ? -4.258 1.072 -11.288 1.00 84.31 155 ASP A CA 1
ATOM 1188 C C . ASP A 1 155 ? -5.404 2.027 -11.660 1.00 84.31 155 ASP A C 1
ATOM 1190 O O . ASP A 1 155 ? -6.463 1.590 -12.119 1.00 84.31 155 ASP A O 1
ATOM 1194 N N . ASP A 1 156 ? -5.224 3.323 -11.411 1.00 78.56 156 ASP A N 1
ATOM 1195 C CA . ASP A 1 156 ? -6.212 4.358 -11.723 1.00 78.56 156 ASP A CA 1
ATOM 1196 C C . ASP A 1 156 ? -5.932 5.107 -13.030 1.00 78.56 156 ASP A C 1
ATOM 1198 O O . ASP A 1 156 ? -6.781 5.888 -13.469 1.00 78.56 156 ASP A O 1
ATOM 1202 N N . ASP A 1 157 ? -4.804 4.821 -13.687 1.00 79.50 157 ASP A N 1
ATOM 1203 C CA . ASP A 1 157 ? -4.443 5.364 -14.989 1.00 79.50 157 ASP A CA 1
ATOM 1204 C C . ASP A 1 157 ? -3.866 4.277 -15.905 1.00 79.50 157 ASP A C 1
ATOM 1206 O O . ASP A 1 157 ? -2.678 3.963 -15.893 1.00 79.50 157 ASP A O 1
ATOM 1210 N N . LEU A 1 158 ? -4.723 3.732 -16.770 1.00 78.06 158 LEU A N 1
ATOM 1211 C CA . LEU A 1 158 ? -4.337 2.720 -17.755 1.00 78.06 158 LEU A CA 1
ATOM 1212 C C . LEU A 1 158 ? -3.913 3.309 -19.112 1.00 78.06 158 LEU A C 1
ATOM 1214 O O . LEU A 1 158 ? -3.849 2.577 -20.105 1.00 78.06 158 LEU A O 1
ATOM 1218 N N . THR A 1 159 ? -3.682 4.622 -19.197 1.00 79.56 159 THR A N 1
ATOM 1219 C CA . THR A 1 159 ? -3.315 5.274 -20.460 1.00 79.56 159 THR A CA 1
ATOM 1220 C C . THR A 1 159 ? -1.835 5.074 -20.797 1.00 79.56 159 THR A C 1
ATOM 1222 O O . THR A 1 159 ? -0.984 4.996 -19.916 1.00 79.56 159 THR A O 1
ATOM 1225 N N . ASP A 1 160 ? -1.536 4.929 -22.094 1.00 76.81 160 ASP A N 1
ATOM 1226 C CA . ASP A 1 160 ? -0.176 4.835 -22.655 1.00 76.81 160 ASP A CA 1
ATOM 1227 C C . ASP A 1 160 ? 0.768 3.804 -21.992 1.00 76.81 160 ASP A C 1
ATOM 1229 O O . ASP A 1 160 ? 1.990 3.959 -21.988 1.00 76.81 160 ASP A O 1
ATOM 1233 N N . LEU A 1 161 ? 0.208 2.711 -21.465 1.00 80.50 161 LEU A N 1
ATOM 1234 C CA . LEU A 1 161 ? 0.966 1.643 -20.817 1.00 80.50 161 LEU A CA 1
ATOM 1235 C C . LEU A 1 161 ? 1.712 0.741 -21.813 1.00 80.50 161 LEU A C 1
ATOM 1237 O O . LEU A 1 161 ? 1.181 0.340 -22.853 1.00 80.50 161 LEU A O 1
ATOM 1241 N N . ASP A 1 162 ? 2.917 0.315 -21.423 1.00 86.19 162 ASP A N 1
ATOM 1242 C CA . ASP A 1 162 ? 3.571 -0.863 -22.005 1.00 86.19 162 ASP A CA 1
ATOM 1243 C C . ASP A 1 162 ? 2.636 -2.091 -21.895 1.00 86.19 162 ASP A C 1
ATOM 1245 O O . ASP A 1 162 ? 1.884 -2.199 -20.919 1.00 86.19 162 ASP A O 1
ATOM 1249 N N . PRO A 1 163 ? 2.659 -3.058 -22.836 1.00 89.00 163 PRO A N 1
ATOM 1250 C CA . PRO A 1 163 ? 1.844 -4.272 -22.742 1.00 89.00 163 PRO A CA 1
ATOM 1251 C C . PRO A 1 163 ? 1.952 -5.009 -21.402 1.00 89.00 163 PRO A C 1
ATOM 1253 O O . PRO A 1 163 ? 0.944 -5.551 -20.939 1.00 89.00 163 PRO A O 1
ATOM 1256 N N . ASN A 1 164 ? 3.120 -4.951 -20.758 1.00 91.25 164 ASN A N 1
ATOM 1257 C CA . ASN A 1 164 ? 3.413 -5.546 -19.455 1.00 91.25 164 ASN A CA 1
ATOM 1258 C C . ASN A 1 164 ? 3.445 -4.521 -18.309 1.00 91.25 164 ASN A C 1
ATOM 1260 O O . ASN A 1 164 ? 3.884 -4.848 -17.204 1.00 91.25 164 ASN A O 1
ATOM 1264 N N . GLY A 1 165 ? 3.013 -3.290 -18.580 1.00 90.56 165 GLY A N 1
ATOM 1265 C CA . GLY A 1 165 ? 3.121 -2.154 -17.679 1.00 90.56 165 GLY A CA 1
ATOM 1266 C C . GLY A 1 165 ? 1.901 -1.918 -16.797 1.00 90.56 165 GLY A C 1
ATOM 1267 O O . GLY A 1 165 ? 0.766 -2.213 -17.183 1.00 90.56 165 GLY A O 1
ATOM 1268 N N . TYR A 1 166 ? 2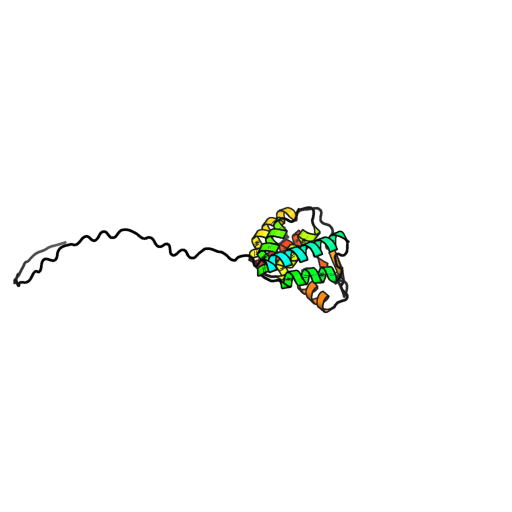.149 -1.341 -15.631 1.00 91.38 166 TYR A N 1
ATOM 1269 C CA . TYR A 1 166 ? 1.167 -0.736 -14.737 1.00 91.38 166 TYR A CA 1
ATOM 1270 C C . TYR A 1 166 ? 1.767 0.540 -14.132 1.00 91.38 166 TYR A C 1
ATOM 1272 O O . TYR A 1 166 ? 2.990 0.664 -13.999 1.00 91.38 166 TYR A O 1
ATOM 1280 N N . ASN A 1 167 ? 0.910 1.489 -13.782 1.00 87.69 167 ASN A N 1
ATOM 1281 C CA . ASN A 1 167 ? 1.295 2.788 -13.265 1.00 87.69 167 ASN A CA 1
ATOM 1282 C C . ASN A 1 167 ? 1.153 2.864 -11.748 1.00 87.69 167 ASN A C 1
ATOM 1284 O O . ASN A 1 167 ? 0.392 2.138 -11.104 1.00 87.69 167 ASN A O 1
ATOM 1288 N N . TRP A 1 168 ? 1.920 3.791 -11.179 1.00 84.62 168 TRP A N 1
ATOM 1289 C CA . TRP A 1 168 ? 1.755 4.238 -9.814 1.00 84.62 168 TRP A CA 1
ATOM 1290 C C . TRP A 1 168 ? 1.754 5.757 -9.723 1.00 84.62 168 TRP A C 1
ATOM 1292 O O . TRP A 1 168 ? 2.761 6.424 -10.007 1.00 84.62 168 TRP A O 1
ATOM 1302 N N . GLY A 1 169 ? 0.624 6.301 -9.281 1.00 86.81 169 GLY A N 1
ATOM 1303 C CA . GLY A 1 169 ? 0.395 7.726 -9.189 1.00 86.81 169 GLY A CA 1
ATOM 1304 C C . GLY A 1 169 ? 1.259 8.405 -8.130 1.00 86.81 169 GLY A C 1
ATOM 1305 O O . GLY A 1 169 ? 1.870 7.786 -7.247 1.00 86.81 169 GLY A O 1
ATOM 1306 N N . ARG A 1 170 ? 1.332 9.735 -8.208 1.00 90.88 170 ARG A N 1
ATOM 1307 C CA . ARG A 1 170 ? 1.845 10.591 -7.123 1.00 90.88 170 ARG A CA 1
ATOM 1308 C C . ARG A 1 170 ? 1.123 10.315 -5.795 1.00 90.88 170 ARG A C 1
ATOM 1310 O O . ARG A 1 170 ? -0.054 9.965 -5.825 1.00 90.88 170 ARG A O 1
ATOM 1317 N N . PRO A 1 171 ? 1.757 10.568 -4.630 1.00 93.12 171 PRO A N 1
ATOM 1318 C CA . PRO A 1 171 ? 1.123 10.392 -3.320 1.00 93.12 171 PRO A CA 1
ATOM 1319 C C . PRO A 1 171 ? -0.272 11.015 -3.230 1.00 93.12 171 PRO A C 1
ATOM 1321 O O . PRO A 1 171 ? -1.210 10.382 -2.759 1.00 93.12 171 PRO A O 1
ATOM 1324 N N . ILE A 1 172 ? -0.433 12.235 -3.753 1.00 92.00 172 ILE A N 1
ATOM 1325 C CA . ILE A 1 172 ? -1.727 12.922 -3.757 1.00 92.00 172 ILE A CA 1
ATOM 1326 C C . ILE A 1 172 ? -2.787 12.194 -4.595 1.00 92.00 172 ILE A C 1
ATOM 1328 O O . ILE A 1 172 ? -3.945 12.150 -4.187 1.00 92.00 172 ILE A O 1
ATOM 1332 N N . ASN A 1 173 ? -2.401 11.597 -5.726 1.00 90.94 173 ASN A N 1
ATOM 1333 C CA . ASN A 1 173 ? -3.311 10.847 -6.587 1.00 90.94 173 ASN A CA 1
ATOM 1334 C C . ASN A 1 173 ? -3.726 9.544 -5.902 1.00 90.94 173 ASN A C 1
ATOM 1336 O O . ASN A 1 173 ? -4.919 9.279 -5.822 1.00 90.94 173 ASN A O 1
ATOM 1340 N N . GLU A 1 174 ? -2.784 8.807 -5.306 1.00 93.31 174 GLU A N 1
ATOM 1341 C CA . GLU A 1 174 ? -3.092 7.565 -4.583 1.00 93.31 174 GLU A CA 1
ATOM 1342 C C . GLU A 1 174 ? -4.013 7.808 -3.384 1.00 93.31 174 GLU A C 1
ATOM 1344 O O . GLU A 1 174 ? -5.003 7.099 -3.204 1.00 93.31 174 GLU A O 1
ATOM 1349 N N . VAL A 1 175 ? -3.747 8.851 -2.587 1.00 94.81 175 VAL A N 1
ATOM 1350 C CA . VAL A 1 175 ? -4.622 9.217 -1.463 1.00 94.81 175 VAL A CA 1
ATOM 1351 C C . VAL A 1 175 ? -5.998 9.655 -1.959 1.00 94.81 175 VAL A C 1
ATOM 1353 O O . VAL A 1 175 ? -7.011 9.203 -1.423 1.00 94.81 175 VAL A O 1
ATOM 1356 N N . ARG A 1 176 ? -6.062 10.504 -2.991 1.00 93.56 176 ARG A N 1
ATOM 1357 C CA . ARG A 1 176 ? -7.327 10.963 -3.582 1.00 93.56 176 ARG A CA 1
ATOM 1358 C C . ARG A 1 176 ? -8.150 9.788 -4.096 1.00 93.56 176 ARG A C 1
ATOM 1360 O O . ARG A 1 176 ? -9.327 9.684 -3.760 1.00 93.56 176 ARG A O 1
ATOM 1367 N N . THR A 1 177 ? -7.549 8.908 -4.885 1.00 93.00 177 THR A N 1
ATOM 1368 C CA . THR A 1 177 ? -8.264 7.783 -5.482 1.00 93.00 177 THR A CA 1
ATOM 1369 C C . THR A 1 177 ? -8.682 6.775 -4.414 1.00 93.00 177 THR A C 1
ATOM 1371 O O . THR A 1 177 ? -9.798 6.260 -4.467 1.00 93.00 177 THR A O 1
ATOM 1374 N N . ALA A 1 178 ? -7.861 6.550 -3.382 1.00 95.44 178 ALA A N 1
ATOM 1375 C CA . ALA A 1 178 ? -8.270 5.770 -2.216 1.00 95.44 178 ALA A CA 1
ATOM 1376 C C . ALA A 1 178 ? -9.495 6.386 -1.521 1.00 95.44 178 ALA A C 1
ATOM 1378 O O . ALA A 1 178 ? -10.472 5.686 -1.259 1.00 95.44 178 ALA A O 1
ATOM 1379 N N . LEU A 1 179 ? -9.493 7.699 -1.271 1.00 96.38 179 LEU A N 1
ATOM 1380 C CA . LEU A 1 179 ? -10.641 8.391 -0.682 1.00 96.38 179 LEU A CA 1
ATOM 1381 C C . LEU A 1 179 ? -11.887 8.278 -1.562 1.00 96.38 179 LEU A C 1
ATOM 1383 O O . LEU A 1 179 ? -12.968 8.005 -1.041 1.00 96.38 179 LEU A O 1
ATOM 1387 N N . GLN A 1 180 ? -11.755 8.449 -2.876 1.00 94.94 180 GLN A N 1
ATOM 1388 C CA . GLN A 1 180 ? -12.869 8.330 -3.816 1.00 94.94 180 GLN A CA 1
ATOM 1389 C C . GLN A 1 180 ? -13.495 6.937 -3.773 1.00 94.94 180 GLN A C 1
ATOM 1391 O O . GLN A 1 180 ? -14.704 6.820 -3.576 1.00 94.94 180 GLN A O 1
ATOM 1396 N N . VAL A 1 181 ? -12.676 5.886 -3.865 1.00 94.00 181 VAL A N 1
ATOM 1397 C CA . VAL A 1 181 ? -13.141 4.492 -3.811 1.00 94.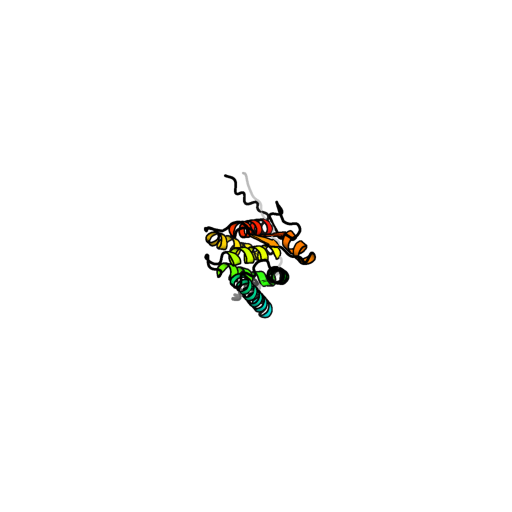00 181 VAL A CA 1
ATOM 1398 C C . VAL A 1 181 ? -13.805 4.177 -2.468 1.00 94.00 181 VAL A C 1
ATOM 1400 O O . VAL A 1 181 ? -14.892 3.604 -2.441 1.00 94.00 181 VAL A O 1
ATOM 1403 N N . LEU A 1 182 ? -13.192 4.576 -1.349 1.00 96.25 182 LEU A N 1
ATOM 1404 C CA . LEU A 1 182 ? -13.679 4.221 -0.010 1.00 96.25 182 LEU A CA 1
ATOM 1405 C C . LEU A 1 182 ? -14.904 5.026 0.439 1.00 96.25 182 LEU A C 1
ATOM 1407 O O . LEU A 1 182 ? -15.651 4.573 1.306 1.00 96.25 182 LEU A O 1
ATOM 1411 N N . THR A 1 183 ? -15.108 6.226 -0.108 1.00 96.50 183 THR A N 1
ATOM 1412 C CA . THR A 1 183 ? -16.218 7.113 0.289 1.00 96.50 183 THR A CA 1
ATOM 1413 C C . THR A 1 183 ? -17.312 7.237 -0.769 1.00 96.50 183 THR A C 1
ATOM 1415 O O . THR A 1 183 ? -18.393 7.748 -0.467 1.00 96.50 183 THR A O 1
ATOM 1418 N N . GLY A 1 184 ? -17.048 6.804 -2.006 1.00 94.06 184 GLY A N 1
ATOM 1419 C CA . GLY A 1 184 ? -17.920 7.033 -3.158 1.00 94.06 184 GLY A CA 1
ATOM 1420 C C . GLY A 1 184 ? -18.075 8.515 -3.514 1.00 94.06 184 GLY A C 1
ATOM 1421 O O . GLY A 1 184 ? -19.105 8.908 -4.065 1.00 94.06 184 GLY A O 1
ATOM 1422 N N . LYS A 1 185 ? -17.114 9.365 -3.128 1.00 91.81 185 LYS A N 1
ATOM 1423 C CA . LYS A 1 185 ? -17.129 10.807 -3.400 1.00 91.81 185 LYS A CA 1
ATOM 1424 C C . LYS A 1 185 ? -16.141 11.156 -4.497 1.00 91.81 185 LYS A C 1
ATOM 1426 O O . LYS A 1 185 ? -14.970 10.817 -4.413 1.00 91.81 185 LYS A O 1
ATOM 1431 N N . GLU A 1 186 ? -16.616 11.908 -5.478 1.00 85.00 186 GLU A N 1
ATOM 1432 C CA . GLU A 1 186 ? -15.763 12.520 -6.490 1.00 85.00 186 GLU A CA 1
ATOM 1433 C C . GLU A 1 186 ? -15.025 13.724 -5.893 1.00 85.00 186 GLU A C 1
ATOM 1435 O O . GLU A 1 186 ? -15.639 14.598 -5.273 1.00 85.00 186 GLU A O 1
ATOM 1440 N N . PHE A 1 187 ? -13.711 13.783 -6.103 1.00 78.88 187 PHE A N 1
ATOM 1441 C CA . PHE A 1 187 ? -12.864 14.909 -5.712 1.00 78.88 187 PHE A CA 1
ATOM 1442 C C . PHE A 1 187 ? -12.287 15.542 -6.983 1.00 78.88 187 PHE A C 1
ATOM 1444 O O . PHE A 1 187 ? -11.202 15.178 -7.439 1.00 78.88 187 PHE A O 1
ATOM 1451 N N . ASN A 1 188 ? -13.047 16.460 -7.588 1.00 71.00 188 ASN A N 1
ATOM 1452 C CA . ASN A 1 188 ? -12.620 17.174 -8.793 1.00 71.00 188 ASN A CA 1
ATOM 1453 C C . ASN A 1 188 ? -11.392 18.050 -8.510 1.00 71.00 188 ASN A C 1
ATOM 1455 O O . ASN A 1 188 ? -11.332 18.745 -7.499 1.00 71.00 188 ASN A O 1
ATOM 1459 N N . THR A 1 189 ? -10.446 18.067 -9.448 1.00 56.94 189 THR A N 1
ATOM 1460 C CA . THR A 1 189 ? -9.292 18.985 -9.465 1.00 56.94 189 THR A CA 1
ATOM 1461 C C . THR A 1 189 ? -9.514 20.202 -10.369 1.00 56.94 189 THR A C 1
ATOM 1463 O O . THR A 1 189 ? -8.581 20.959 -10.612 1.00 56.94 189 THR A O 1
ATOM 1466 N N . SER A 1 190 ? -10.727 20.376 -10.901 1.00 46.19 190 SER A N 1
ATOM 1467 C CA . SER A 1 190 ? -11.066 21.434 -11.856 1.00 46.19 190 SER A CA 1
ATOM 1468 C C . SER A 1 190 ? -11.713 22.633 -11.155 1.00 46.19 190 SER A C 1
ATOM 1470 O O . SER A 1 190 ? -12.930 22.662 -10.988 1.00 46.19 190 SER A O 1
ATOM 1472 N N . GLU A 1 191 ? -10.887 23.615 -10.796 1.00 37.44 191 GLU A N 1
ATOM 1473 C CA . GLU A 1 191 ? -11.172 25.048 -10.980 1.00 37.44 191 GLU A CA 1
ATOM 1474 C C . GLU A 1 191 ? -9.926 25.736 -11.549 1.00 37.44 191 GLU A C 1
ATOM 1476 O O . GLU A 1 191 ? -8.810 25.437 -11.061 1.00 37.44 191 GLU A O 1
#

Sequence (191 aa):
MPTRSGLCSILVDGNRPKLIVTVAVFAMALSSDSTVAQDKVAQPDIDKQVSELLTKLELLQQTDQSGEDEWARTIRDLIKLGPDAVPSLSQALRDTPYENRRMLRSIPFVLRGIGDARAVPALIESLIKCYGQDGSDMGYNTADPELLAFMRNHDDDLTDLDPNGYNWGRPINEVRTALQVLTGKEFNTSE

Secondary structure (DSSP, 8-state):
-------------------------------------------HHHHHHHHHHHHHHHHHHHTT-TTSHHHHHHHHHHHHTGGGGHHHHHHHHHHS-TT-TTHHHHHHHHHHHHT-GGGHHHHHHHHHHH-S-----EEEE-S-HHHHHHHHHT-S--TT--TTEEEE--HHHHHHHHHHHHHT-------

Radius of gyration: 32.57 Å; chains: 1; bounding box: 98×42×79 Å

Foldseek 3Di:
DDDDDDDDDDDDDDDDDDDDDDPDPDDDDPPPPPPPDDDPPLPVVLLVLLVVLVVVLVVCVVVVVPQPPVNLVSLVVLLVSAPSCLVNLLVVLVVDALVPFVSLQRSLLSLLSNLALVSLVSLVVNLVSLPDPDDAKDKHFDPDVVSQVVQQVSAPDPPPADPRIGITGGSNVSSQVSNCSNVVDDDDPDD

pLDDT: mean 79.82, std 22.96, range [30.73, 98.62]